Protein AF-A0A3N5P8F0-F1 (afdb_monomer)

Secondary structure (DSSP, 8-state):
-HHHHHHHHHHHHSEEEEEE--TT--TTPPEEEEE--TT--THHHH-TTSGGG--B-TT-PPPPEEEEEESS---TTSTT----EEE-PBPPP---STTS--TTSHHHHHHHTT--EEEEE--S---S-TTSHHHHHHHHHHHHHIIIIITSGGGTT--EEEEEETHHHHHHHHHHH-HHHHT--S--S--EEEEEEES--BTB-GGGGHHHHHHHHHHHHHHH-TTS-HHHHHHHHHHHHHHHHHHHTT-GGGGSTT-HHHHHHHHHPSPPTTPEEEEE-------B-EEEEEE-GGGGS-EE-TTSSEEEEEEEEEEE-BTTBSBTTTS-TTTTT---GGGSTTTTTS--

Structure (mmCIF, N/CA/C/O backbone):
data_AF-A0A3N5P8F0-F1
#
_entry.id   AF-A0A3N5P8F0-F1
#
loop_
_atom_site.group_PDB
_atom_site.id
_atom_site.type_symbol
_atom_site.label_atom_id
_atom_site.label_alt_id
_atom_site.label_comp_id
_atom_site.label_asym_id
_atom_site.label_entity_id
_atom_site.label_seq_id
_atom_site.pdbx_PDB_ins_code
_atom_site.Cartn_x
_atom_site.Cartn_y
_atom_site.Cartn_z
_atom_site.occupancy
_atom_site.B_iso_or_equiv
_atom_site.auth_seq_id
_atom_site.auth_comp_id
_atom_site.auth_asym_id
_atom_site.auth_atom_id
_atom_site.pdbx_PDB_model_num
ATOM 1 N N . MET A 1 1 ? -32.914 4.974 4.077 1.00 40.53 1 MET A N 1
ATOM 2 C CA . MET A 1 1 ? -32.701 6.420 4.322 1.00 40.53 1 MET A CA 1
ATOM 3 C C . MET A 1 1 ? -31.831 6.694 5.559 1.00 40.53 1 MET A C 1
ATOM 5 O O . MET A 1 1 ? -30.989 7.572 5.477 1.00 40.53 1 MET A O 1
ATOM 9 N N . VAL A 1 2 ? -31.939 5.914 6.651 1.00 43.91 2 VAL A N 1
ATOM 10 C CA . VAL A 1 2 ? -31.130 6.084 7.888 1.00 43.91 2 VAL A CA 1
ATOM 11 C C . VAL A 1 2 ? -29.623 5.819 7.691 1.00 43.91 2 VAL A C 1
ATOM 13 O O . VAL A 1 2 ? -28.811 6.628 8.125 1.00 43.91 2 VAL A O 1
ATOM 16 N N . MET A 1 3 ? -29.223 4.783 6.935 1.00 51.97 3 MET A N 1
ATOM 17 C CA . MET A 1 3 ? -27.791 4.523 6.667 1.00 51.97 3 MET A CA 1
ATOM 18 C C . MET A 1 3 ? -27.066 5.667 5.935 1.00 51.97 3 MET A C 1
ATOM 20 O O . MET A 1 3 ? -25.881 5.888 6.165 1.00 51.97 3 MET A O 1
ATOM 24 N N . ALA A 1 4 ? -27.763 6.416 5.073 1.00 54.66 4 ALA A N 1
ATOM 25 C CA . ALA A 1 4 ? -27.151 7.502 4.304 1.00 54.66 4 ALA A CA 1
ATOM 26 C C . ALA A 1 4 ? -26.790 8.711 5.186 1.00 54.66 4 ALA A C 1
ATOM 28 O O . ALA A 1 4 ? -25.749 9.330 4.981 1.00 54.66 4 ALA A O 1
ATOM 29 N N . ALA A 1 5 ? -27.609 9.017 6.199 1.00 56.75 5 ALA A N 1
ATOM 30 C CA . ALA A 1 5 ? -27.330 10.093 7.150 1.00 56.75 5 ALA A CA 1
ATOM 31 C C . ALA A 1 5 ? -26.165 9.740 8.094 1.00 56.75 5 ALA A C 1
ATOM 33 O O . ALA A 1 5 ? -25.328 10.592 8.388 1.00 56.75 5 ALA A O 1
ATOM 34 N N . ASN A 1 6 ? -26.067 8.472 8.502 1.00 72.25 6 ASN A N 1
ATOM 35 C CA . ASN A 1 6 ? -25.033 7.993 9.425 1.00 72.25 6 ASN A CA 1
ATOM 36 C C . ASN A 1 6 ? -23.637 7.948 8.783 1.00 72.25 6 ASN A C 1
ATOM 38 O O . ASN A 1 6 ? -22.632 8.215 9.437 1.00 72.25 6 ASN A O 1
ATOM 42 N N . LEU A 1 7 ? -23.560 7.683 7.478 1.00 83.62 7 LEU A N 1
ATOM 43 C CA . LEU A 1 7 ? -22.295 7.716 6.741 1.00 83.62 7 LEU A CA 1
ATOM 44 C C . LEU A 1 7 ? -21.785 9.139 6.487 1.00 83.62 7 LEU A C 1
ATOM 46 O O . LEU A 1 7 ? -20.583 9.325 6.315 1.00 83.62 7 LEU A O 1
ATOM 50 N N . ALA A 1 8 ? -22.657 10.151 6.512 1.00 86.94 8 ALA A N 1
ATOM 51 C CA . ALA A 1 8 ? -22.274 11.531 6.218 1.00 86.94 8 ALA A CA 1
ATOM 52 C C . ALA A 1 8 ? -21.286 12.110 7.245 1.00 86.94 8 ALA A C 1
ATOM 54 O O . ALA A 1 8 ? -20.419 12.905 6.883 1.00 86.94 8 ALA A O 1
ATOM 55 N N . ARG A 1 9 ? -21.386 11.721 8.525 1.00 89.06 9 ARG A N 1
ATOM 56 C CA . ARG A 1 9 ? -20.420 12.145 9.555 1.00 89.06 9 ARG A CA 1
ATOM 57 C C . ARG A 1 9 ? -19.051 11.513 9.318 1.00 89.06 9 ARG A C 1
ATOM 59 O O . ARG A 1 9 ? -18.057 12.234 9.302 1.00 89.06 9 ARG A O 1
ATOM 66 N N . LEU A 1 10 ? -19.016 10.210 9.032 1.00 89.81 10 LEU A N 1
ATOM 67 C CA . LEU A 1 10 ? -17.783 9.506 8.672 1.00 89.81 10 LEU A CA 1
ATOM 68 C C . LEU A 1 10 ? -17.140 10.112 7.418 1.00 89.81 10 LEU A C 1
ATOM 70 O O . LEU A 1 10 ? -15.945 10.383 7.415 1.00 89.81 10 LEU A O 1
ATOM 74 N N . GLN A 1 11 ? -17.932 10.404 6.384 1.00 91.50 11 GLN A N 1
ATOM 75 C CA . GLN A 1 11 ? -17.460 11.045 5.150 1.00 91.50 11 GLN A CA 1
ATOM 76 C C . GLN A 1 11 ? -16.869 12.440 5.377 1.00 91.50 11 GLN A C 1
ATOM 78 O O . GLN A 1 11 ? -15.990 12.853 4.631 1.00 91.50 11 GLN A O 1
ATOM 83 N N . LYS A 1 12 ? -17.338 13.176 6.391 1.00 92.12 12 LYS A N 1
ATOM 84 C CA . LYS A 1 12 ? -16.759 14.475 6.770 1.00 92.12 12 LYS A CA 1
ATOM 85 C C . LYS A 1 12 ? -15.461 14.332 7.563 1.00 92.12 12 LYS A C 1
ATOM 87 O O . LYS A 1 12 ? -14.645 15.247 7.536 1.00 92.12 12 LYS A O 1
ATOM 92 N N . LEU A 1 13 ? -15.289 13.225 8.287 1.00 91.12 13 LEU A N 1
ATOM 93 C CA . LEU A 1 13 ? -14.119 12.976 9.128 1.00 91.12 13 LEU A CA 1
ATOM 94 C C . LEU A 1 13 ? -12.903 12.512 8.319 1.00 91.12 13 LEU A C 1
ATOM 96 O O . LEU A 1 13 ? -11.771 12.893 8.622 1.00 91.12 13 LEU A O 1
ATOM 100 N N . VAL A 1 14 ? -13.122 11.658 7.319 1.00 93.50 14 VAL A N 1
ATOM 101 C CA . VAL A 1 14 ? -12.042 11.043 6.543 1.00 93.50 14 VAL A CA 1
ATOM 102 C C . VAL A 1 14 ? -12.164 11.357 5.061 1.00 93.50 14 VAL A C 1
ATOM 104 O O . VAL A 1 14 ? -13.257 11.425 4.502 1.00 93.50 14 VAL A O 1
ATOM 107 N N . ARG A 1 15 ? -11.013 11.515 4.407 1.00 94.25 15 ARG A N 1
ATOM 108 C CA . ARG A 1 15 ? -10.957 11.744 2.968 1.00 94.25 15 ARG A CA 1
ATOM 109 C C . ARG A 1 15 ? -11.295 10.450 2.237 1.00 94.25 15 ARG A C 1
ATOM 111 O O . ARG A 1 15 ? -10.846 9.372 2.624 1.00 94.25 15 ARG A O 1
ATOM 118 N N . ASP A 1 16 ? -12.060 10.574 1.158 1.00 92.88 16 ASP A N 1
ATOM 119 C CA . ASP A 1 16 ? -12.334 9.476 0.236 1.00 92.88 16 ASP A CA 1
ATOM 120 C C . ASP A 1 16 ? -12.963 8.241 0.911 1.00 92.88 16 ASP A C 1
ATOM 122 O O . ASP A 1 16 ? -12.652 7.113 0.540 1.00 92.88 16 ASP A O 1
ATOM 126 N N . LEU A 1 17 ? -13.864 8.395 1.887 1.00 94.56 17 LEU A N 1
ATOM 127 C CA . LEU A 1 17 ? -14.521 7.224 2.481 1.00 94.56 17 LEU A CA 1
ATOM 128 C C . LEU A 1 17 ? -15.168 6.346 1.399 1.00 94.56 17 LEU A C 1
ATOM 130 O O . LEU A 1 17 ? -15.940 6.832 0.568 1.00 94.56 17 LEU A O 1
ATOM 134 N N . HIS A 1 18 ? -14.890 5.047 1.446 1.00 93.50 18 HIS A N 1
ATOM 135 C CA . HIS A 1 18 ? -15.534 4.067 0.592 1.00 93.50 18 HIS A CA 1
ATOM 136 C C . HIS A 1 18 ? -16.052 2.894 1.424 1.00 93.50 18 HIS A C 1
ATOM 138 O O . HIS A 1 18 ? -15.331 2.322 2.243 1.00 93.50 18 HIS A O 1
ATOM 144 N N . VAL A 1 19 ? -17.328 2.557 1.229 1.00 91.56 19 VAL A N 1
ATOM 145 C CA . VAL A 1 19 ? -18.029 1.515 1.985 1.00 91.56 19 VAL A CA 1
ATOM 146 C C . VAL A 1 19 ? -18.581 0.490 1.013 1.00 91.56 19 VAL A C 1
ATOM 148 O O . VAL A 1 19 ? -19.416 0.787 0.164 1.00 91.56 19 VAL A O 1
ATOM 151 N N . GLY A 1 20 ? -18.102 -0.733 1.169 1.00 87.06 20 GLY A N 1
ATOM 152 C CA . GLY A 1 20 ? -18.451 -1.883 0.375 1.00 87.06 20 GLY A CA 1
ATOM 153 C C . GLY A 1 20 ? -19.493 -2.697 1.108 1.00 87.06 20 GLY A C 1
ATOM 154 O O . GLY A 1 20 ? -19.176 -3.479 2.004 1.00 87.06 20 GLY A O 1
ATOM 155 N N . SER A 1 21 ? -20.744 -2.536 0.697 1.00 73.75 21 SER A N 1
ATOM 156 C CA . SER A 1 21 ? -21.806 -3.483 1.014 1.00 73.75 21 SER A CA 1
ATOM 157 C C . SER A 1 21 ? -21.670 -4.656 0.047 1.00 73.75 21 SER A C 1
ATOM 159 O O . SER A 1 21 ? -21.890 -4.481 -1.150 1.00 73.75 21 SER A O 1
ATOM 161 N N . ALA A 1 22 ? -21.306 -5.846 0.530 1.00 59.41 22 ALA A N 1
ATOM 162 C CA . ALA A 1 22 ? -21.464 -7.037 -0.296 1.00 59.41 22 ALA A CA 1
ATOM 163 C C . ALA A 1 22 ? -22.960 -7.176 -0.617 1.00 59.41 22 ALA A C 1
ATOM 165 O O . ALA A 1 22 ? -23.788 -7.191 0.299 1.00 59.41 22 ALA A O 1
ATOM 166 N N . ALA A 1 23 ? -23.319 -7.253 -1.899 1.00 46.47 23 ALA A N 1
ATOM 167 C CA . ALA A 1 23 ? -24.644 -7.710 -2.289 1.00 46.47 23 ALA A CA 1
ATOM 168 C C . ALA A 1 23 ? -24.819 -9.121 -1.695 1.00 46.47 23 ALA A C 1
ATOM 170 O O . ALA A 1 23 ? -24.173 -10.066 -2.136 1.00 46.47 23 ALA A O 1
ATOM 171 N N . GLY A 1 24 ? -25.586 -9.237 -0.606 1.00 50.03 24 GLY A N 1
ATOM 172 C CA . GLY A 1 24 ? -25.676 -10.472 0.179 1.00 50.03 24 GLY A CA 1
ATOM 173 C C . GLY A 1 24 ? -24.613 -10.646 1.273 1.00 50.03 24 GLY A C 1
ATOM 174 O O . GLY A 1 24 ? -24.243 -11.783 1.558 1.00 50.03 24 GLY A O 1
ATOM 175 N N . ALA A 1 25 ? -24.121 -9.564 1.897 1.00 60.72 25 ALA A N 1
ATOM 176 C CA . ALA A 1 25 ? -23.257 -9.639 3.081 1.00 60.72 25 ALA A CA 1
ATOM 177 C C . ALA A 1 25 ? -23.821 -10.649 4.092 1.00 60.72 25 ALA A C 1
ATOM 179 O O . ALA A 1 25 ? -24.880 -10.431 4.686 1.00 60.72 25 ALA A O 1
ATOM 180 N N . ALA A 1 26 ? -23.126 -11.777 4.246 1.00 63.84 26 ALA A N 1
ATOM 181 C CA . ALA A 1 26 ? -23.647 -12.892 5.015 1.00 63.84 26 ALA A CA 1
ATOM 182 C C . ALA A 1 26 ? -23.832 -12.464 6.484 1.00 63.84 26 ALA A C 1
ATOM 184 O O . ALA A 1 26 ? -22.917 -11.859 7.063 1.00 63.84 26 ALA A O 1
ATOM 185 N N . PRO A 1 27 ? -24.984 -12.774 7.109 1.00 72.81 27 PRO A N 1
ATOM 186 C CA . PRO A 1 27 ? -25.189 -12.527 8.528 1.00 72.81 27 PRO A CA 1
ATOM 187 C C . PRO A 1 27 ? -24.023 -13.091 9.351 1.00 72.81 27 PRO A C 1
ATOM 189 O O . PRO A 1 27 ? -23.576 -14.213 9.131 1.00 72.81 27 PRO A O 1
ATOM 192 N N . GLY A 1 28 ? -23.502 -12.295 10.286 1.00 82.94 28 GLY A N 1
ATOM 193 C CA . GLY A 1 28 ? -22.444 -12.720 11.209 1.00 82.94 28 GLY A CA 1
ATOM 194 C C . GLY A 1 28 ? -20.996 -12.527 10.741 1.00 82.94 28 GLY A C 1
ATOM 195 O O . GLY A 1 28 ? -20.092 -12.712 11.556 1.00 82.94 28 GLY A O 1
ATOM 196 N N . LYS A 1 29 ? -20.729 -12.106 9.494 1.00 91.25 29 LYS A N 1
ATOM 197 C CA . LYS A 1 29 ? -19.351 -11.761 9.091 1.00 91.25 29 LYS A CA 1
ATOM 198 C C . LYS A 1 29 ? -18.876 -10.449 9.735 1.00 91.25 29 LYS A C 1
ATOM 200 O O . LYS A 1 29 ? -19.673 -9.511 9.853 1.00 91.25 29 LYS A O 1
ATOM 205 N N . PRO A 1 30 ? -17.597 -10.360 10.154 1.00 95.19 30 PRO A N 1
ATOM 206 C CA . PRO A 1 30 ? -17.043 -9.123 10.685 1.00 95.19 30 PRO A CA 1
ATOM 207 C C . PRO A 1 30 ? -16.945 -8.051 9.596 1.00 95.19 30 PRO A C 1
ATOM 209 O O . PRO A 1 30 ? -16.763 -8.365 8.421 1.00 95.19 30 PRO A O 1
ATOM 212 N N . LEU A 1 31 ? -17.030 -6.787 10.004 1.00 95.50 31 LEU A N 1
ATOM 213 C CA . LEU A 1 31 ? -16.671 -5.652 9.155 1.00 95.50 31 LEU A CA 1
ATOM 214 C C . LEU A 1 31 ? -15.150 -5.575 9.033 1.00 95.50 31 LEU A C 1
ATOM 216 O O . LEU A 1 31 ? -14.455 -5.603 10.047 1.00 95.50 31 LEU A O 1
ATOM 220 N N . VAL A 1 32 ? -14.641 -5.461 7.809 1.00 97.69 32 VAL A N 1
ATOM 221 C CA . VAL A 1 32 ? -13.205 -5.324 7.555 1.00 97.69 32 VAL A CA 1
ATOM 222 C C . VAL A 1 32 ? -12.860 -3.858 7.312 1.00 97.69 32 VAL A C 1
ATOM 224 O O . VAL A 1 32 ? -13.419 -3.233 6.414 1.00 97.69 32 VAL A O 1
ATOM 227 N N . VAL A 1 33 ? -11.940 -3.312 8.105 1.00 98.31 33 VAL A N 1
ATOM 228 C CA . VAL A 1 33 ? -11.398 -1.955 7.941 1.00 98.31 33 VAL A CA 1
ATOM 229 C C . VAL A 1 33 ? -10.028 -2.056 7.278 1.00 98.31 33 VAL A C 1
ATOM 231 O O . VAL A 1 33 ? -9.127 -2.679 7.839 1.00 98.31 33 VAL A O 1
ATOM 234 N N . LEU A 1 34 ? -9.873 -1.448 6.101 1.00 98.38 34 LEU A N 1
ATOM 235 C CA . LEU A 1 34 ? -8.628 -1.464 5.330 1.00 98.38 34 LEU A CA 1
ATOM 236 C C . LEU A 1 34 ? -7.828 -0.171 5.529 1.00 98.38 34 LEU A C 1
ATOM 238 O O . LEU A 1 34 ? -8.340 0.914 5.239 1.00 98.38 34 LEU A O 1
ATOM 242 N N . LEU A 1 35 ? -6.571 -0.293 5.969 1.00 97.50 35 LEU A N 1
ATOM 243 C CA . LEU A 1 35 ? -5.658 0.829 6.245 1.00 97.50 35 LEU A CA 1
ATOM 244 C C . LEU A 1 35 ? -4.424 0.762 5.336 1.00 97.50 35 LEU A C 1
ATOM 246 O O . LEU A 1 35 ? -3.687 -0.220 5.380 1.00 97.50 35 LEU A O 1
ATOM 250 N N . HIS A 1 36 ? -4.201 1.771 4.493 1.00 93.94 36 HIS A N 1
ATOM 251 C CA . HIS A 1 36 ? -3.148 1.741 3.472 1.00 93.94 36 HIS A CA 1
ATOM 252 C C . HIS A 1 36 ? -1.764 2.123 4.029 1.00 93.94 36 HIS A C 1
ATOM 254 O O . HIS A 1 36 ? -1.605 2.540 5.179 1.00 93.94 36 HIS A O 1
ATOM 260 N N . GLY A 1 37 ? -0.743 1.951 3.187 1.00 88.69 37 GLY A N 1
ATOM 261 C CA . GLY A 1 37 ? 0.650 2.254 3.507 1.00 88.69 37 GLY A CA 1
ATOM 262 C C . GLY A 1 37 ? 0.968 3.753 3.547 1.00 88.69 37 GLY A C 1
ATOM 263 O O . GLY A 1 37 ? 0.086 4.614 3.472 1.00 88.69 37 GLY A O 1
ATOM 264 N N . LEU A 1 38 ? 2.254 4.065 3.690 1.00 83.56 38 LEU A N 1
ATOM 265 C CA . LEU A 1 38 ? 2.782 5.422 3.514 1.00 83.56 38 LEU A CA 1
ATOM 266 C C . LEU A 1 38 ? 2.619 5.864 2.049 1.00 83.56 38 LEU A C 1
ATOM 268 O O . LEU A 1 38 ? 2.594 5.007 1.173 1.00 83.56 38 LEU A O 1
ATOM 272 N N . GLY A 1 39 ? 2.397 7.160 1.796 1.00 78.94 39 GLY A N 1
ATOM 273 C CA . GLY A 1 39 ? 2.177 7.709 0.439 1.00 78.94 39 GLY A CA 1
ATOM 274 C C . GLY A 1 39 ? 0.908 7.228 -0.288 1.00 78.94 39 GLY A C 1
ATOM 275 O O . GLY A 1 39 ? 0.568 7.725 -1.362 1.00 78.94 39 GLY A O 1
ATOM 276 N N . GLY A 1 40 ? 0.192 6.279 0.312 1.00 86.81 40 GLY A N 1
ATOM 277 C CA . GLY A 1 40 ? -0.974 5.633 -0.259 1.00 86.81 40 GLY A CA 1
ATOM 278 C C . GLY A 1 40 ? -2.276 6.419 -0.143 1.00 86.81 40 GLY A C 1
ATOM 279 O O . GLY A 1 40 ? -2.353 7.501 0.446 1.00 86.81 40 GLY A O 1
ATOM 280 N N . ASP A 1 41 ? -3.331 5.821 -0.680 1.00 91.19 41 ASP A N 1
ATOM 281 C CA . ASP A 1 41 ? -4.716 6.233 -0.481 1.00 91.19 41 ASP A CA 1
ATOM 282 C C . ASP A 1 41 ? -5.653 5.012 -0.533 1.00 91.19 41 ASP A C 1
ATOM 284 O O . ASP A 1 41 ? -5.213 3.865 -0.652 1.00 91.19 41 ASP A O 1
ATOM 288 N N . ARG A 1 42 ? -6.971 5.223 -0.441 1.00 93.50 42 ARG A N 1
ATOM 289 C CA . ARG A 1 42 ? -7.948 4.118 -0.499 1.00 93.50 42 ARG A CA 1
ATOM 290 C C . ARG A 1 42 ? -7.768 3.172 -1.692 1.00 93.50 42 ARG A C 1
ATOM 292 O O . ARG A 1 42 ? -8.129 1.999 -1.620 1.00 93.50 42 ARG A O 1
ATOM 299 N N . ASN A 1 43 ? -7.270 3.682 -2.814 1.00 92.12 43 ASN A N 1
ATOM 300 C CA . ASN A 1 43 ? -7.197 2.941 -4.054 1.00 92.12 43 ASN A CA 1
ATOM 301 C C . ASN A 1 43 ? -6.084 1.901 -4.035 1.00 92.12 43 ASN A C 1
ATOM 303 O O . ASN A 1 43 ? -6.129 0.998 -4.857 1.00 92.12 43 ASN A O 1
ATOM 3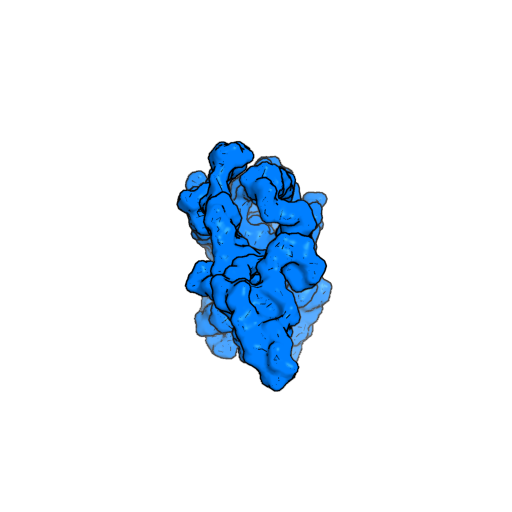07 N N . ASP A 1 44 ? -5.160 1.928 -3.077 1.00 91.12 44 ASP A N 1
ATOM 308 C CA . ASP A 1 44 ? -4.221 0.811 -2.908 1.00 91.12 44 ASP A CA 1
ATOM 309 C C . ASP A 1 44 ? -4.959 -0.494 -2.599 1.00 91.12 44 ASP A C 1
ATOM 311 O O . ASP A 1 44 ? -4.506 -1.582 -2.949 1.00 91.12 44 ASP A O 1
ATOM 315 N N . TRP A 1 45 ? -6.150 -0.380 -2.009 1.00 94.31 45 TRP A N 1
ATOM 316 C CA . TRP A 1 45 ? -7.022 -1.508 -1.732 1.00 94.31 45 TRP A CA 1
ATOM 317 C C . TRP A 1 45 ? -7.993 -1.841 -2.854 1.00 94.31 45 TRP A C 1
ATOM 319 O O . TRP A 1 45 ? -8.390 -2.999 -2.952 1.00 94.31 45 TRP A O 1
ATOM 329 N N . MET A 1 46 ? -8.398 -0.849 -3.653 1.00 92.50 46 MET A N 1
ATOM 330 C CA . MET A 1 46 ? -9.436 -0.994 -4.682 1.00 92.50 46 MET A CA 1
ATOM 331 C C . MET A 1 46 ? -8.864 -1.200 -6.083 1.00 92.50 46 MET A C 1
ATOM 333 O O . MET A 1 46 ? -9.408 -1.964 -6.867 1.00 92.50 46 MET A O 1
ATOM 337 N N . ASN A 1 47 ? -7.770 -0.526 -6.404 1.00 91.62 47 ASN A N 1
ATOM 338 C CA . ASN A 1 47 ? -7.086 -0.566 -7.685 1.00 91.62 47 ASN A CA 1
ATOM 339 C C . ASN A 1 47 ? -5.564 -0.571 -7.444 1.00 91.62 47 ASN A C 1
ATOM 341 O O . ASN A 1 47 ? -4.902 0.454 -7.619 1.00 91.62 47 ASN A O 1
ATOM 345 N N . PRO A 1 48 ? -4.983 -1.713 -7.038 1.00 87.94 48 PRO A N 1
ATOM 346 C CA . PRO A 1 48 ? -3.572 -1.777 -6.672 1.00 87.94 48 PRO A CA 1
ATOM 347 C C . PRO A 1 48 ? -2.627 -1.538 -7.861 1.00 87.94 48 PRO A C 1
ATOM 349 O O . PRO A 1 48 ? -1.466 -1.222 -7.641 1.00 87.94 48 PRO A O 1
ATOM 352 N N . PHE A 1 49 ? -3.099 -1.605 -9.112 1.00 88.12 49 PHE A N 1
ATOM 353 C CA . PHE A 1 49 ? -2.268 -1.463 -10.319 1.00 88.12 49 PHE A CA 1
ATOM 354 C C . PHE A 1 49 ? -2.115 -0.011 -10.813 1.00 88.12 49 PHE A C 1
ATOM 356 O O . PHE A 1 49 ? -1.914 0.258 -12.003 1.00 88.12 49 PHE A O 1
ATOM 363 N N . GLN A 1 50 ? -2.185 0.950 -9.895 1.00 82.69 50 GLN A N 1
ATOM 364 C CA . GLN A 1 50 ? -1.906 2.359 -10.168 1.00 82.69 50 GLN A CA 1
ATOM 365 C C . GLN A 1 50 ? -0.424 2.628 -10.434 1.00 82.69 50 GLN A C 1
ATOM 367 O O . GLN A 1 50 ? 0.450 1.850 -10.070 1.00 82.69 50 GLN A O 1
ATOM 372 N N . GLU A 1 51 ? -0.119 3.769 -11.059 1.00 77.31 51 GLU A N 1
ATOM 373 C CA . GLU A 1 51 ? 1.265 4.150 -11.376 1.00 77.31 51 GLU A CA 1
ATOM 374 C C . GLU A 1 51 ? 2.171 4.264 -10.163 1.00 77.31 51 GLU A C 1
ATOM 376 O O . GLU A 1 51 ? 3.297 3.763 -10.195 1.00 77.31 51 GLU A O 1
ATOM 381 N N . ARG A 1 52 ? 1.659 4.833 -9.077 1.00 76.75 52 ARG A N 1
ATOM 382 C CA . ARG A 1 52 ? 2.424 4.976 -7.843 1.00 76.75 52 ARG A CA 1
ATOM 383 C C . ARG A 1 52 ? 2.744 3.650 -7.142 1.00 76.75 52 ARG A C 1
ATOM 385 O O . ARG A 1 52 ? 3.692 3.620 -6.379 1.00 76.75 52 ARG A O 1
ATOM 392 N N . ASN A 1 53 ? 2.015 2.567 -7.433 1.00 76.19 53 ASN A N 1
ATOM 393 C CA . ASN A 1 53 ? 2.153 1.272 -6.746 1.00 76.19 53 ASN A CA 1
ATOM 394 C C . ASN A 1 53 ? 3.126 0.314 -7.431 1.00 76.19 53 ASN A C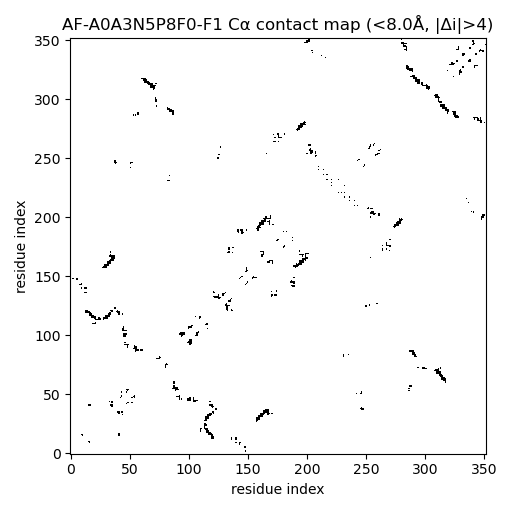 1
ATOM 396 O O . ASN A 1 53 ? 3.244 -0.839 -7.031 1.00 76.19 53 ASN A O 1
ATOM 400 N N . TRP A 1 54 ? 3.791 0.780 -8.490 1.00 76.31 54 TRP A N 1
ATOM 401 C CA . TRP A 1 54 ? 4.842 0.044 -9.192 1.00 76.31 54 TRP A CA 1
ATOM 402 C C . TRP A 1 54 ? 4.436 -1.392 -9.572 1.00 76.31 54 TRP A C 1
ATOM 404 O O . TRP A 1 54 ? 5.159 -2.343 -9.281 1.00 76.31 54 TRP A O 1
ATOM 414 N N . PRO A 1 55 ? 3.283 -1.575 -10.238 1.00 82.88 55 PRO A N 1
ATOM 415 C CA . PRO A 1 55 ? 2.743 -2.891 -10.542 1.00 82.88 55 PRO A CA 1
ATOM 416 C C . PRO A 1 55 ? 3.480 -3.515 -11.726 1.00 82.88 55 PRO A C 1
ATOM 418 O O . PRO A 1 55 ? 2.938 -3.611 -12.823 1.00 82.88 55 PRO A O 1
ATOM 421 N N . TYR A 1 56 ? 4.745 -3.856 -11.564 1.00 85.88 56 TYR A N 1
ATOM 422 C CA . TYR A 1 56 ? 5.547 -4.383 -12.654 1.00 85.88 56 TYR A CA 1
ATOM 423 C C . TYR A 1 56 ? 5.284 -5.876 -12.853 1.00 85.88 56 TYR A C 1
ATOM 425 O O . TYR A 1 56 ? 5.272 -6.657 -11.906 1.00 85.88 56 TYR A O 1
ATOM 433 N N . ASP A 1 57 ? 5.081 -6.275 -14.106 1.00 86.62 57 ASP A N 1
ATOM 434 C CA . ASP A 1 57 ? 5.087 -7.672 -14.507 1.00 86.62 57 ASP A CA 1
ATOM 435 C C . ASP A 1 57 ? 6.539 -8.112 -14.689 1.00 86.62 57 ASP A C 1
ATOM 437 O O . ASP A 1 57 ? 7.223 -7.734 -15.640 1.00 86.62 57 ASP A O 1
ATOM 441 N N . HIS A 1 58 ? 7.036 -8.896 -13.739 1.00 83.88 58 HIS A N 1
ATOM 442 C CA . HIS A 1 58 ? 8.396 -9.417 -13.808 1.00 83.88 58 HIS A CA 1
ATOM 443 C C . HIS A 1 58 ? 8.539 -10.616 -14.752 1.00 83.88 58 HIS A C 1
ATOM 445 O O . HIS A 1 58 ? 9.673 -10.990 -15.055 1.00 83.88 58 HIS A O 1
ATOM 451 N N . ASN A 1 59 ? 7.428 -11.204 -15.209 1.00 85.88 59 ASN A N 1
ATOM 452 C CA . ASN A 1 59 ? 7.417 -12.388 -16.069 1.00 85.88 59 ASN A CA 1
ATOM 453 C C . ASN A 1 59 ? 7.427 -12.041 -17.560 1.00 85.88 59 ASN A C 1
ATOM 455 O O . ASN A 1 59 ? 7.609 -12.933 -18.385 1.00 85.88 59 ASN A O 1
ATOM 459 N N . GLN A 1 60 ? 7.224 -10.771 -17.905 1.00 85.44 60 GLN A N 1
ATOM 460 C CA . GLN A 1 60 ? 7.220 -10.303 -19.283 1.00 85.44 60 GLN A CA 1
ATOM 461 C C . GLN A 1 60 ? 8.386 -9.352 -19.514 1.00 85.44 60 GLN A C 1
ATOM 463 O O . GLN A 1 60 ? 8.635 -8.438 -18.725 1.00 85.44 60 GLN A O 1
ATOM 468 N N . ASP A 1 61 ? 9.098 -9.578 -20.611 1.00 86.75 61 ASP A N 1
ATOM 469 C CA . ASP A 1 61 ? 10.005 -8.579 -21.148 1.00 86.75 61 ASP A CA 1
ATOM 470 C C . ASP A 1 61 ? 9.198 -7.575 -21.983 1.00 86.75 61 ASP A C 1
ATOM 472 O O . ASP A 1 61 ? 8.153 -7.931 -22.530 1.00 86.75 61 ASP A O 1
ATOM 476 N N . PRO A 1 62 ? 9.640 -6.314 -22.077 1.00 85.88 62 PRO A N 1
ATOM 477 C CA . PRO A 1 62 ? 9.033 -5.348 -22.983 1.00 85.88 62 PRO A CA 1
ATOM 478 C C . PRO A 1 62 ? 9.102 -5.820 -24.437 1.00 85.88 62 PRO A C 1
ATOM 480 O O . PRO A 1 62 ? 9.943 -6.644 -24.796 1.00 85.88 62 PRO A O 1
ATOM 483 N N . ASP A 1 63 ? 8.230 -5.276 -25.278 1.00 87.56 63 ASP A N 1
ATOM 484 C CA . ASP A 1 63 ? 8.236 -5.597 -26.701 1.00 87.56 63 ASP A CA 1
ATOM 485 C C . ASP A 1 63 ? 9.395 -4.909 -27.441 1.00 87.56 63 ASP A C 1
ATOM 487 O O . ASP A 1 63 ? 9.941 -3.881 -27.018 1.00 87.56 63 ASP A O 1
ATOM 491 N N . GLU A 1 64 ? 9.758 -5.482 -28.589 1.00 88.00 64 GLU A N 1
ATOM 492 C CA . GLU A 1 64 ? 10.582 -4.808 -29.590 1.00 88.00 64 GLU A CA 1
ATOM 493 C C . GLU A 1 64 ? 9.831 -3.596 -30.154 1.00 88.00 64 GLU A C 1
ATOM 495 O O . GLU A 1 64 ? 8.633 -3.672 -30.432 1.00 88.00 64 GLU A O 1
ATOM 500 N N . ILE A 1 65 ? 10.538 -2.481 -30.353 1.00 86.56 65 ILE A N 1
ATOM 501 C CA . ILE A 1 65 ? 9.948 -1.279 -30.946 1.00 86.56 65 ILE A CA 1
ATOM 502 C C . ILE A 1 65 ? 10.489 -1.055 -32.349 1.00 86.56 65 ILE A C 1
ATOM 504 O O . ILE A 1 65 ? 11.696 -0.922 -32.563 1.00 86.56 65 ILE A O 1
ATOM 508 N N . ASP A 1 66 ? 9.557 -0.955 -33.293 1.00 88.81 66 ASP A N 1
ATOM 509 C CA . ASP A 1 66 ? 9.804 -0.451 -34.635 1.00 88.81 66 ASP A CA 1
ATOM 510 C C . ASP A 1 66 ? 9.819 1.084 -34.601 1.00 88.81 66 ASP A C 1
ATOM 512 O O . ASP A 1 66 ? 8.829 1.730 -34.255 1.00 88.81 66 ASP A O 1
ATOM 516 N N . MET A 1 67 ? 10.970 1.669 -34.923 1.00 87.25 67 MET A N 1
ATOM 517 C CA . MET A 1 67 ? 11.168 3.117 -34.962 1.00 87.25 67 MET A CA 1
ATOM 518 C C . MET A 1 67 ? 11.065 3.676 -36.385 1.00 87.25 67 MET A C 1
ATOM 520 O O . MET A 1 67 ? 11.327 4.860 -36.596 1.00 87.25 67 MET A O 1
ATOM 524 N N . GLY A 1 68 ? 10.686 2.848 -37.357 1.00 90.75 68 GLY A N 1
ATOM 525 C CA . GLY A 1 68 ? 10.494 3.228 -38.746 1.00 90.75 68 GLY A CA 1
ATOM 526 C C . GLY A 1 68 ? 11.784 3.285 -39.560 1.00 90.75 68 GLY A C 1
ATOM 527 O O . GLY A 1 68 ? 12.831 2.744 -39.194 1.00 90.75 68 GLY A O 1
ATOM 528 N N . VAL A 1 69 ? 11.677 3.929 -40.719 1.00 91.19 69 VAL A N 1
ATOM 529 C CA . VAL A 1 69 ? 12.753 4.037 -41.706 1.00 91.19 69 VAL A CA 1
ATOM 530 C C . VAL A 1 69 ? 13.475 5.371 -41.555 1.00 91.19 69 VAL A C 1
ATOM 532 O O . VAL A 1 69 ? 12.841 6.419 -41.459 1.00 91.19 69 VAL A O 1
ATOM 535 N N . HIS A 1 70 ? 14.803 5.319 -41.571 1.00 89.75 70 HIS A N 1
ATOM 536 C CA . HIS A 1 70 ? 15.700 6.459 -41.392 1.00 89.75 70 HIS A CA 1
ATOM 537 C C . HIS A 1 70 ? 16.742 6.500 -42.506 1.00 89.75 70 HIS A C 1
ATOM 539 O O . HIS A 1 70 ? 17.058 5.487 -43.122 1.00 89.75 70 HIS A O 1
ATOM 545 N N . ASP A 1 71 ? 17.319 7.668 -42.758 1.00 89.25 71 ASP A N 1
ATOM 546 C CA . ASP A 1 71 ? 18.338 7.891 -43.794 1.00 89.25 71 ASP A CA 1
ATOM 547 C C . ASP A 1 71 ? 19.775 7.577 -43.334 1.00 89.25 71 ASP A C 1
ATOM 549 O O . ASP A 1 71 ? 20.726 7.668 -44.112 1.00 89.25 71 ASP A O 1
ATOM 553 N N . ARG A 1 72 ? 19.946 7.180 -42.070 1.00 86.31 72 ARG A N 1
ATOM 554 C CA . ARG A 1 72 ? 21.242 6.909 -41.434 1.00 86.31 72 ARG A CA 1
ATOM 555 C C . ARG A 1 72 ? 21.170 5.722 -40.470 1.00 86.31 72 ARG A C 1
ATOM 557 O O . ARG A 1 72 ? 20.096 5.455 -39.932 1.00 86.31 72 ARG A O 1
ATOM 564 N N . PRO A 1 73 ? 22.281 5.006 -40.223 1.00 84.62 73 PRO A N 1
ATOM 565 C CA . PRO A 1 73 ? 22.305 3.903 -39.266 1.00 84.62 73 PRO A CA 1
ATOM 566 C C . PRO A 1 73 ? 22.235 4.421 -37.821 1.00 84.62 73 PRO A C 1
ATOM 568 O O . PRO A 1 73 ? 22.702 5.533 -37.551 1.00 84.62 73 PRO A O 1
ATOM 571 N N . PRO A 1 74 ? 21.742 3.610 -36.870 1.00 75.75 74 PRO A N 1
ATOM 572 C CA . PRO A 1 74 ? 21.706 3.971 -35.463 1.00 75.75 74 PRO A CA 1
ATOM 573 C C . PRO A 1 74 ? 23.088 3.819 -34.804 1.00 75.75 74 PRO A C 1
ATOM 575 O O . PRO A 1 74 ? 23.361 2.858 -34.087 1.00 75.75 74 PRO A O 1
ATOM 578 N N . ILE A 1 75 ? 23.993 4.764 -35.064 1.00 72.56 75 ILE A N 1
ATOM 579 C CA . ILE A 1 75 ? 25.304 4.841 -34.405 1.00 72.56 75 ILE A CA 1
ATOM 580 C C . ILE A 1 75 ? 25.158 5.592 -33.066 1.00 72.56 75 ILE A C 1
ATOM 582 O O . ILE A 1 75 ? 24.756 6.760 -33.073 1.00 72.56 75 ILE A O 1
ATOM 586 N N . PRO A 1 76 ? 25.505 4.970 -31.921 1.00 59.41 76 PRO A N 1
ATOM 587 C CA . PRO A 1 76 ? 25.460 5.627 -30.615 1.00 59.41 76 PRO A CA 1
ATOM 588 C C . PRO A 1 76 ? 26.247 6.948 -30.611 1.00 59.41 76 PRO A C 1
ATOM 590 O O . PRO A 1 76 ? 27.401 6.978 -31.035 1.00 59.41 76 PRO A O 1
ATOM 593 N N . GLY A 1 77 ? 25.633 8.032 -30.127 1.00 54.03 77 GLY A N 1
ATOM 594 C CA . GLY A 1 77 ? 26.255 9.364 -30.049 1.00 54.03 77 GLY A CA 1
ATOM 595 C C . GLY A 1 77 ? 26.010 10.277 -31.257 1.00 54.03 77 GLY A C 1
ATOM 596 O O . GLY A 1 77 ? 26.396 11.444 -31.218 1.00 54.03 77 GLY A O 1
ATOM 597 N N . LEU A 1 78 ? 25.336 9.798 -32.309 1.00 50.75 78 LEU A N 1
ATOM 598 C CA . LEU A 1 78 ? 24.799 10.677 -33.348 1.00 50.75 78 LEU A CA 1
ATOM 599 C C . LEU A 1 78 ? 23.496 11.351 -32.866 1.00 50.75 78 LEU A C 1
ATOM 601 O O . LEU A 1 78 ? 22.665 10.686 -32.243 1.00 50.75 78 LEU A O 1
ATOM 605 N N . PRO A 1 79 ? 23.258 12.639 -33.190 1.00 40.97 79 PRO A N 1
ATOM 606 C CA . PRO A 1 79 ? 22.035 13.345 -32.799 1.00 40.97 79 PRO A CA 1
ATOM 607 C C . PRO A 1 79 ? 20.779 12.582 -33.240 1.00 40.97 79 PRO A C 1
ATOM 609 O O . PRO A 1 79 ? 20.639 12.328 -34.432 1.00 40.97 79 PRO A O 1
ATOM 612 N N . GLY A 1 80 ? 19.866 12.226 -32.332 1.00 45.75 80 GLY A N 1
ATOM 613 C CA . GLY A 1 80 ? 18.616 11.509 -32.645 1.00 45.75 80 GLY A CA 1
ATOM 614 C C . GLY A 1 80 ? 18.670 9.978 -32.539 1.00 45.75 80 GLY A C 1
ATOM 615 O O . GLY A 1 80 ? 17.678 9.324 -32.850 1.00 45.75 80 GLY A O 1
ATOM 616 N N . ILE A 1 81 ? 19.795 9.401 -32.101 1.00 53.69 81 ILE A N 1
ATOM 617 C CA . ILE A 1 81 ? 19.918 7.976 -31.755 1.00 53.69 81 ILE A CA 1
ATOM 618 C C . ILE A 1 81 ? 20.024 7.885 -30.234 1.00 53.69 81 ILE A C 1
ATOM 620 O O . ILE A 1 81 ? 21.110 7.824 -29.657 1.00 53.69 81 ILE A O 1
ATOM 624 N N . ASP A 1 82 ? 18.862 7.945 -29.587 1.00 57.75 82 ASP A N 1
ATOM 625 C CA . ASP A 1 82 ? 18.750 7.942 -28.132 1.00 57.75 82 ASP A CA 1
ATOM 626 C C . ASP A 1 82 ? 18.689 6.502 -27.616 1.00 57.75 82 ASP A C 1
ATOM 628 O O . ASP A 1 82 ? 17.741 5.763 -27.900 1.00 57.75 82 ASP A O 1
ATOM 632 N N . THR A 1 83 ? 19.673 6.098 -26.810 1.00 61.62 83 THR A N 1
ATOM 633 C CA . THR A 1 83 ? 19.527 4.899 -25.978 1.00 61.62 83 THR A CA 1
ATOM 634 C C . THR A 1 83 ? 18.424 5.179 -24.959 1.00 61.62 83 THR A C 1
ATOM 636 O O . THR A 1 83 ? 18.605 5.972 -24.035 1.00 61.62 83 THR A O 1
ATOM 639 N N . LYS A 1 84 ? 17.263 4.542 -25.126 1.00 68.38 84 LYS A N 1
ATOM 640 C CA . LYS A 1 84 ? 16.150 4.665 -24.180 1.00 68.38 84 LYS A CA 1
ATOM 641 C C . LYS A 1 84 ? 16.259 3.601 -23.095 1.00 68.38 84 LYS A C 1
ATOM 643 O O . LYS A 1 84 ? 16.565 2.441 -23.380 1.00 68.38 84 LYS A O 1
ATOM 648 N N . TYR A 1 85 ? 15.985 4.004 -21.860 1.00 72.19 85 TYR A N 1
ATOM 649 C CA . TYR A 1 85 ? 15.763 3.088 -20.748 1.00 72.19 85 TYR A CA 1
ATOM 650 C C . TYR A 1 85 ? 14.267 2.973 -20.476 1.00 72.19 85 TYR A C 1
ATOM 652 O O . TYR A 1 85 ? 13.495 3.902 -20.719 1.00 72.19 85 TYR A O 1
ATOM 660 N N . PHE A 1 86 ? 13.860 1.829 -19.954 1.00 74.69 86 PHE A N 1
ATOM 661 C CA . PHE A 1 86 ? 12.496 1.597 -19.503 1.00 74.69 86 PHE A CA 1
ATOM 662 C C . PHE A 1 86 ? 12.514 0.526 -18.423 1.00 74.69 86 PHE A C 1
ATOM 664 O O . PHE A 1 86 ? 13.479 -0.221 -18.238 1.00 74.69 86 PHE A O 1
ATOM 671 N N . LEU A 1 87 ? 11.435 0.520 -17.659 1.00 79.56 87 LEU A N 1
ATOM 672 C CA . LEU A 1 87 ? 11.208 -0.441 -16.596 1.00 79.56 87 LEU A CA 1
ATOM 673 C C . LEU A 1 87 ? 10.411 -1.619 -17.163 1.00 79.56 87 LEU A C 1
ATOM 675 O O . LEU A 1 87 ? 9.905 -1.537 -18.285 1.00 79.56 87 LEU A O 1
ATOM 679 N N . SER A 1 88 ? 10.304 -2.702 -16.394 1.00 82.31 88 SER A N 1
ATOM 680 C CA . SER A 1 88 ? 9.401 -3.823 -16.688 1.00 82.31 88 SER A CA 1
ATOM 681 C C . SER A 1 88 ? 8.039 -3.360 -17.223 1.00 82.31 88 SER A C 1
ATOM 683 O O . SER A 1 88 ? 7.551 -2.294 -16.818 1.00 82.31 88 SER A O 1
ATOM 685 N N . PRO A 1 89 ? 7.376 -4.166 -18.074 1.00 85.25 89 PRO A N 1
ATOM 686 C CA . PRO A 1 89 ? 5.983 -3.935 -18.415 1.00 85.25 89 PRO A CA 1
ATOM 687 C C . PRO A 1 89 ? 5.166 -3.810 -17.137 1.00 85.25 89 PRO A C 1
ATOM 689 O O . PRO A 1 89 ? 5.468 -4.432 -16.119 1.00 85.25 89 PRO A O 1
ATOM 692 N N . ARG A 1 90 ? 4.139 -2.971 -17.165 1.00 84.62 90 ARG A N 1
ATOM 693 C CA . ARG A 1 90 ? 3.251 -2.810 -16.019 1.00 84.62 90 ARG A CA 1
ATOM 694 C C . ARG A 1 90 ? 2.052 -3.721 -16.190 1.00 84.62 90 ARG A C 1
ATOM 696 O O . ARG A 1 90 ? 1.455 -3.767 -17.262 1.00 84.62 90 ARG A O 1
ATOM 703 N N . LEU A 1 91 ? 1.658 -4.379 -15.111 1.00 86.25 91 LEU A N 1
ATOM 704 C CA . LEU A 1 91 ? 0.352 -4.996 -15.000 1.00 86.25 91 LEU A CA 1
ATOM 705 C C . LEU A 1 91 ? -0.696 -3.898 -15.182 1.00 86.25 91 LEU A C 1
ATOM 707 O O . LEU A 1 91 ? -0.737 -2.913 -14.440 1.00 86.25 91 LEU A O 1
ATOM 711 N N . ALA A 1 92 ? -1.526 -4.060 -16.206 1.00 83.94 92 ALA A N 1
ATOM 712 C CA . ALA A 1 92 ? -2.635 -3.160 -16.449 1.00 83.94 92 ALA A CA 1
ATOM 713 C C . ALA A 1 92 ? -3.718 -3.388 -15.391 1.00 83.94 92 ALA A C 1
ATOM 715 O O . ALA A 1 92 ? -4.057 -4.531 -15.065 1.00 83.94 92 ALA A O 1
ATOM 716 N N . SER A 1 93 ? -4.276 -2.292 -14.879 1.00 83.31 93 SER A N 1
ATOM 717 C CA . SER A 1 93 ? -5.507 -2.344 -14.099 1.00 83.31 93 SER A CA 1
ATOM 718 C C . SER A 1 93 ? -6.639 -2.868 -14.977 1.00 83.31 93 SER A C 1
ATOM 720 O O . SER A 1 93 ? -6.789 -2.457 -16.129 1.00 83.31 93 SER A O 1
ATOM 722 N N . ASN A 1 94 ? -7.450 -3.759 -14.425 1.00 83.25 94 ASN A N 1
ATOM 723 C CA . ASN A 1 94 ? -8.702 -4.181 -15.022 1.00 83.25 94 ASN A CA 1
ATOM 724 C C . ASN A 1 94 ? -9.895 -3.621 -14.247 1.00 83.25 94 ASN A C 1
ATOM 726 O O . ASN A 1 94 ? -10.931 -4.276 -14.251 1.00 83.25 94 ASN A O 1
ATOM 730 N N . ALA A 1 95 ? -9.744 -2.446 -13.614 1.00 76.38 95 ALA A N 1
ATOM 731 C CA . ALA A 1 95 ? -10.767 -1.733 -12.847 1.00 76.38 95 ALA A CA 1
ATOM 732 C C . ALA A 1 95 ? -12.092 -1.588 -13.620 1.00 76.38 95 ALA A C 1
ATOM 734 O O . ALA A 1 95 ? -12.378 -0.574 -14.254 1.00 76.38 95 ALA A O 1
ATOM 735 N N . ARG A 1 96 ? -12.876 -2.662 -13.594 1.00 68.62 96 ARG A N 1
ATOM 736 C CA . ARG A 1 96 ? -14.132 -2.885 -14.314 1.00 68.62 96 ARG A CA 1
ATOM 737 C C . ARG A 1 96 ? -15.276 -3.123 -13.331 1.00 68.62 96 ARG A C 1
ATOM 739 O O . ARG A 1 96 ? -16.415 -3.250 -13.772 1.00 68.62 96 ARG A O 1
ATOM 746 N N . GLY A 1 97 ? -14.992 -3.203 -12.025 1.00 62.41 97 GLY A N 1
ATOM 747 C CA . GLY A 1 97 ? -16.023 -3.215 -10.991 1.00 62.41 97 GLY A CA 1
ATOM 748 C C . GLY A 1 97 ? -16.903 -1.969 -11.096 1.00 62.41 97 GLY A C 1
ATOM 749 O O . GLY A 1 97 ? -16.431 -0.907 -11.506 1.00 62.41 97 GLY A O 1
ATOM 750 N N . ALA A 1 98 ? -18.180 -2.083 -10.724 1.00 62.72 98 ALA A N 1
ATOM 751 C CA . ALA A 1 98 ? -19.136 -0.970 -10.793 1.00 62.72 98 ALA A CA 1
ATOM 752 C C . ALA A 1 98 ? -18.680 0.246 -9.959 1.00 62.72 98 ALA A C 1
ATOM 754 O O . ALA A 1 98 ? -18.994 1.391 -10.269 1.00 62.72 98 ALA A O 1
ATOM 755 N N . GLU A 1 99 ? -17.896 -0.019 -8.920 1.00 72.50 99 GLU A N 1
ATOM 756 C CA . GLU A 1 99 ? -17.258 0.926 -8.010 1.00 72.50 99 GLU A CA 1
ATOM 757 C C . GLU A 1 99 ? -15.808 1.289 -8.391 1.00 72.50 99 GLU A C 1
ATOM 759 O O . GLU A 1 99 ? -15.108 1.936 -7.614 1.00 72.50 99 GLU A O 1
ATOM 764 N N . GLY A 1 100 ? -15.340 0.877 -9.575 1.00 76.44 100 GLY A N 1
ATOM 765 C CA . GLY A 1 100 ? -13.982 1.138 -10.063 1.00 76.44 100 GLY A CA 1
ATOM 766 C C . GLY A 1 100 ? -12.902 0.252 -9.436 1.00 76.44 100 GLY A C 1
ATOM 767 O O . GLY A 1 100 ? -11.721 0.596 -9.504 1.00 76.44 100 GLY A O 1
ATOM 768 N N . SER A 1 101 ? -13.288 -0.871 -8.816 1.00 82.94 101 SER A N 1
ATOM 769 C CA . SER A 1 101 ? -12.341 -1.837 -8.255 1.00 82.94 101 SER A CA 1
ATOM 770 C C . SER A 1 101 ? -11.775 -2.784 -9.323 1.00 82.94 101 SER A C 1
ATOM 772 O O . SER A 1 101 ? -12.450 -3.142 -10.293 1.00 82.94 101 SER A O 1
ATOM 774 N N . ASP A 1 102 ? -10.513 -3.166 -9.141 1.00 89.69 102 ASP A N 1
ATOM 775 C CA . ASP A 1 102 ? -9.828 -4.231 -9.877 1.00 89.69 102 ASP A CA 1
ATOM 776 C C . ASP A 1 102 ? -10.189 -5.591 -9.263 1.00 89.69 102 ASP A C 1
ATOM 778 O O . ASP A 1 102 ? -10.264 -5.723 -8.036 1.00 89.69 102 ASP A O 1
ATOM 782 N N . ASP A 1 103 ? -10.400 -6.615 -10.088 1.00 87.25 103 ASP A N 1
ATOM 783 C CA . ASP A 1 103 ? -10.875 -7.923 -9.615 1.00 87.25 103 ASP A CA 1
ATOM 784 C C . ASP A 1 103 ? -9.819 -8.731 -8.835 1.00 87.25 103 ASP A C 1
ATOM 786 O O . ASP A 1 103 ? -10.165 -9.676 -8.117 1.00 87.25 103 ASP A O 1
ATOM 790 N N . ARG A 1 104 ? -8.547 -8.319 -8.912 1.00 89.12 104 ARG A N 1
ATOM 791 C CA . ARG A 1 104 ? -7.419 -8.859 -8.132 1.00 89.12 104 ARG A CA 1
ATOM 792 C C . ARG A 1 104 ? -7.154 -8.057 -6.858 1.00 89.12 104 ARG A C 1
ATOM 794 O O . ARG A 1 104 ? -6.211 -8.355 -6.128 1.00 89.12 104 ARG A O 1
ATOM 801 N N . SER A 1 105 ? -7.942 -7.019 -6.589 1.00 92.19 105 SER A N 1
ATOM 802 C CA . SER A 1 105 ? -7.784 -6.189 -5.398 1.00 92.19 105 SER A CA 1
ATOM 803 C C . SER A 1 105 ? -8.291 -6.893 -4.133 1.00 92.19 105 SER A C 1
ATOM 805 O O . SER A 1 105 ? -9.238 -7.684 -4.170 1.00 92.19 105 SER A O 1
ATOM 807 N N . TRP A 1 106 ? -7.698 -6.577 -2.978 1.00 93.75 106 TRP A N 1
ATOM 808 C CA . TRP A 1 106 ? -8.186 -7.071 -1.682 1.00 93.75 106 TRP A CA 1
ATOM 809 C C . TRP A 1 106 ? -9.614 -6.613 -1.394 1.00 93.75 106 TRP A C 1
ATOM 811 O O . TRP A 1 106 ? -10.394 -7.379 -0.829 1.00 93.75 106 TRP A O 1
ATOM 821 N N . TRP A 1 107 ? -9.970 -5.393 -1.810 1.00 93.81 107 TRP A N 1
ATOM 822 C CA . TRP A 1 107 ? -11.338 -4.888 -1.739 1.00 93.81 107 TRP A CA 1
ATOM 823 C C . TRP A 1 107 ? -12.316 -5.846 -2.422 1.00 93.81 107 TRP A C 1
ATOM 825 O O . TRP A 1 107 ? -13.244 -6.354 -1.787 1.00 93.81 107 TRP A O 1
ATOM 835 N N . HIS A 1 108 ? -12.058 -6.152 -3.695 1.00 91.25 108 HIS A N 1
ATOM 836 C CA . HIS A 1 108 ? -12.918 -7.013 -4.492 1.00 91.25 108 HIS A CA 1
ATOM 837 C C . HIS A 1 108 ? -12.941 -8.452 -3.958 1.00 91.25 108 HIS A C 1
ATOM 839 O O . HIS A 1 108 ? -14.008 -9.056 -3.840 1.00 91.25 108 HIS A O 1
ATOM 845 N N . ALA A 1 109 ? -11.784 -8.994 -3.564 1.00 92.56 109 ALA A N 1
ATOM 846 C CA . ALA A 1 109 ? -11.680 -10.333 -2.988 1.00 92.56 109 ALA A CA 1
ATOM 847 C C . ALA A 1 109 ? -12.515 -10.484 -1.702 1.00 92.56 109 ALA A C 1
ATOM 849 O O . ALA A 1 109 ? -13.260 -11.457 -1.553 1.00 92.56 109 ALA A O 1
ATOM 850 N N . LEU A 1 110 ? -12.448 -9.508 -0.790 1.00 93.81 110 LEU A N 1
ATOM 851 C CA . LEU A 1 110 ? -13.214 -9.513 0.459 1.00 93.81 110 LEU A CA 1
ATOM 852 C C . LEU A 1 110 ? -14.718 -9.350 0.214 1.00 93.81 110 LEU A C 1
ATOM 854 O O . LEU A 1 110 ? -15.519 -10.069 0.820 1.00 93.81 110 LEU A O 1
ATOM 858 N N . GLN A 1 111 ? -15.108 -8.460 -0.701 1.00 91.06 111 GLN A N 1
ATOM 859 C CA . GLN A 1 111 ? -16.511 -8.287 -1.078 1.00 91.06 111 GLN A CA 1
ATOM 860 C C . GLN A 1 111 ? -17.092 -9.543 -1.732 1.00 91.06 111 GLN A C 1
ATOM 862 O O . GLN A 1 111 ? -18.182 -9.971 -1.354 1.00 91.06 111 GLN A O 1
ATOM 867 N N . ARG A 1 112 ? -16.359 -10.182 -2.654 1.00 89.50 112 ARG A N 1
ATOM 868 C CA . ARG A 1 112 ? -16.750 -11.470 -3.256 1.00 89.50 112 ARG A CA 1
ATOM 869 C C . ARG A 1 112 ? -16.870 -12.576 -2.221 1.00 89.50 112 ARG A C 1
ATOM 871 O O . ARG A 1 112 ? -17.755 -13.419 -2.318 1.00 89.50 112 ARG A O 1
ATOM 878 N N . ALA A 1 113 ? -16.012 -12.554 -1.206 1.00 91.44 113 ALA A N 1
ATOM 879 C CA . ALA A 1 113 ? -16.123 -13.442 -0.063 1.00 91.44 113 ALA A CA 1
ATOM 880 C C . ALA A 1 113 ? -17.271 -13.050 0.889 1.00 91.44 113 ALA A C 1
ATOM 882 O O . ALA A 1 113 ? -17.469 -13.721 1.897 1.00 91.44 113 ALA A O 1
ATOM 883 N N . GLY A 1 114 ? -18.056 -12.008 0.606 1.00 91.75 114 GLY A N 1
ATOM 884 C CA . GLY A 1 114 ? -19.244 -11.615 1.366 1.00 91.75 114 GLY A CA 1
ATOM 885 C C . GLY A 1 114 ? -18.957 -10.818 2.638 1.00 91.75 114 GLY A C 1
ATOM 886 O O . GLY A 1 114 ? -19.849 -10.694 3.481 1.00 91.75 114 GLY A O 1
ATOM 887 N N . PHE A 1 115 ? -17.734 -10.313 2.821 1.00 93.38 115 PHE A N 1
ATOM 888 C CA . PHE A 1 115 ? -17.421 -9.424 3.937 1.00 93.38 115 PHE A CA 1
ATOM 889 C C . PHE A 1 115 ? -17.917 -8.004 3.636 1.00 93.38 115 PHE A C 1
ATOM 891 O O . PHE A 1 115 ? -17.726 -7.515 2.521 1.00 93.38 115 PHE A O 1
ATOM 898 N N . PRO A 1 116 ? -18.526 -7.309 4.610 1.00 92.94 116 PRO A N 1
ATOM 899 C CA . PRO A 1 116 ? -18.634 -5.863 4.545 1.00 92.94 116 PRO A CA 1
ATOM 900 C C . PRO A 1 116 ? -17.239 -5.257 4.721 1.00 92.94 116 PRO A C 1
ATOM 902 O O . PRO A 1 116 ? -16.479 -5.682 5.595 1.00 92.94 116 PRO A O 1
ATOM 905 N N . VAL A 1 117 ? -16.906 -4.268 3.896 1.00 94.31 117 VAL A N 1
ATOM 906 C CA . VAL A 1 117 ? -15.565 -3.669 3.850 1.00 94.31 117 VAL A CA 1
ATOM 907 C C . VAL A 1 117 ? -15.679 -2.153 3.910 1.00 94.31 117 VAL A C 1
ATOM 909 O O . VAL A 1 117 ? -16.593 -1.567 3.334 1.00 94.31 117 VAL A O 1
ATOM 912 N N . VAL A 1 118 ? -14.752 -1.502 4.600 1.00 95.75 118 VAL A N 1
ATOM 913 C CA . VAL A 1 118 ? -14.611 -0.048 4.594 1.00 95.75 118 VAL A CA 1
ATOM 914 C C . VAL A 1 118 ? -13.147 0.332 4.454 1.00 95.75 118 VAL A C 1
ATOM 916 O O . VAL A 1 118 ? -12.264 -0.294 5.038 1.00 95.75 118 VAL A O 1
ATOM 919 N N . THR A 1 119 ? -12.886 1.370 3.673 1.00 96.69 119 THR A N 1
ATOM 920 C CA . THR A 1 119 ? -11.565 1.979 3.554 1.00 96.69 119 THR A CA 1
ATOM 921 C C . THR A 1 119 ? -11.703 3.487 3.386 1.00 96.69 119 THR A C 1
ATOM 923 O O . THR A 1 119 ? -12.777 3.996 3.062 1.00 96.69 119 THR A O 1
ATOM 926 N N . TYR A 1 120 ? -10.622 4.209 3.628 1.00 96.44 120 TYR A N 1
ATOM 927 C CA . TYR A 1 120 ? -10.528 5.649 3.444 1.00 96.44 120 TYR A CA 1
ATOM 928 C C . TYR A 1 120 ? -9.065 6.027 3.232 1.00 96.44 120 TYR A C 1
ATOM 930 O O . TYR A 1 120 ? -8.163 5.230 3.507 1.00 96.44 120 TYR A O 1
ATOM 938 N N . SER A 1 121 ? -8.834 7.248 2.768 1.00 94.50 121 SER A N 1
ATOM 939 C CA . SER A 1 121 ? -7.490 7.787 2.615 1.00 94.50 121 SER A CA 1
ATOM 940 C C . SER A 1 121 ? -7.046 8.441 3.927 1.00 94.50 121 SER A C 1
ATOM 942 O O . SER A 1 121 ? -7.609 9.462 4.335 1.00 94.50 121 SER A O 1
ATOM 944 N N . GLN A 1 122 ? -6.063 7.844 4.606 1.00 91.44 122 GLN A N 1
ATOM 945 C CA . GLN A 1 122 ? -5.495 8.385 5.839 1.00 91.44 122 GLN A CA 1
ATOM 946 C C . GLN A 1 122 ? -4.783 9.721 5.583 1.00 91.44 122 GLN A C 1
ATOM 948 O O . GLN A 1 122 ? -4.271 9.977 4.488 1.00 91.44 122 GLN A O 1
ATOM 953 N N . VAL A 1 123 ? -4.705 10.568 6.612 1.00 87.44 123 VAL A N 1
ATOM 954 C CA . VAL A 1 123 ? -3.813 11.737 6.582 1.00 87.44 123 VAL A CA 1
ATOM 955 C C . VAL A 1 123 ? -2.349 11.298 6.386 1.00 87.44 123 VAL A C 1
ATOM 957 O O . VAL A 1 123 ? -1.951 10.240 6.889 1.00 87.44 123 VAL A O 1
ATOM 960 N N . PRO A 1 124 ? -1.552 12.064 5.620 1.00 70.69 124 PRO A N 1
ATOM 961 C CA . PRO A 1 124 ? -0.194 11.666 5.257 1.00 70.69 124 PRO A CA 1
ATOM 962 C C . PRO A 1 124 ? 0.782 11.677 6.443 1.00 70.69 124 PRO A C 1
ATOM 964 O O . PRO A 1 124 ? 1.607 10.770 6.513 1.00 70.69 124 PRO A O 1
ATOM 967 N N . ASP A 1 125 ? 0.648 12.612 7.386 1.00 65.00 125 ASP A N 1
ATOM 968 C CA . ASP A 1 125 ? 1.678 12.896 8.401 1.00 65.00 125 ASP A CA 1
ATOM 969 C C . ASP A 1 125 ? 1.545 11.984 9.627 1.00 65.00 125 ASP A C 1
ATOM 971 O O . ASP A 1 125 ? 0.567 12.104 10.371 1.00 65.00 125 ASP A O 1
ATOM 975 N N . LEU A 1 126 ? 2.514 11.091 9.882 1.00 59.47 126 LEU A N 1
ATOM 976 C CA . LEU A 1 126 ? 2.502 10.258 11.092 1.00 59.47 126 LEU A CA 1
ATOM 977 C C . LEU A 1 126 ? 3.047 10.980 12.329 1.00 59.47 126 LEU A C 1
ATOM 979 O O . LEU A 1 126 ? 2.883 10.460 13.436 1.00 59.47 126 LEU A O 1
ATOM 983 N N . MET A 1 127 ? 3.654 12.160 12.155 1.00 52.03 127 MET A N 1
ATOM 984 C CA . MET A 1 127 ? 4.311 12.895 13.226 1.00 52.03 127 MET A CA 1
ATOM 985 C C . MET A 1 127 ? 3.481 12.961 14.511 1.00 52.03 127 MET A C 1
ATOM 987 O O . MET A 1 127 ? 2.330 13.403 14.565 1.00 52.03 127 MET A O 1
ATOM 991 N N . VAL A 1 128 ? 4.174 12.524 15.562 1.00 47.59 128 VAL A N 1
ATOM 992 C CA . VAL A 1 128 ? 3.832 12.589 16.979 1.00 47.59 128 VAL A CA 1
ATOM 993 C C . VAL A 1 128 ? 3.320 13.991 17.341 1.00 47.59 128 VAL A C 1
ATOM 995 O O . VAL A 1 128 ? 3.859 14.996 16.873 1.00 47.59 128 VAL A O 1
ATOM 998 N N . PRO A 1 129 ? 2.328 14.084 18.242 1.00 52.69 129 PRO A N 1
ATOM 999 C CA . PRO A 1 129 ? 1.844 13.002 19.104 1.00 52.69 129 PRO A CA 1
ATOM 1000 C C . PRO A 1 129 ? 0.833 12.068 18.444 1.00 52.69 129 PRO A C 1
ATOM 1002 O O . PRO A 1 129 ? 0.094 12.489 17.573 1.00 52.69 129 PRO A O 1
ATOM 1005 N N . PHE A 1 130 ? 0.727 10.830 18.950 1.00 59.78 130 PHE A N 1
ATOM 1006 C CA . PHE A 1 130 ? -0.361 9.866 18.666 1.00 59.78 130 PHE A CA 1
ATOM 1007 C C . PHE A 1 130 ? -1.772 10.469 18.841 1.00 59.78 130 PHE A C 1
ATOM 1009 O O . PHE A 1 130 ? -2.759 9.910 18.374 1.00 59.78 130 PHE A O 1
ATOM 1016 N N . ALA A 1 131 ? -1.865 11.620 19.516 1.00 59.03 131 ALA A N 1
ATOM 1017 C CA . ALA A 1 131 ? -3.049 12.470 19.599 1.00 59.03 131 ALA A CA 1
ATOM 1018 C C . ALA A 1 131 ? -3.354 13.258 18.302 1.00 59.03 131 ALA A C 1
ATOM 1020 O O . ALA A 1 131 ? -4.356 13.967 18.238 1.00 59.03 131 ALA A O 1
ATOM 1021 N N . LYS A 1 132 ? -2.500 13.156 17.280 1.00 71.06 132 LYS A N 1
ATOM 1022 C CA . LYS A 1 132 ? -2.602 13.757 15.947 1.00 71.06 132 LYS A CA 1
ATOM 1023 C C . LYS A 1 132 ? -2.224 12.714 14.879 1.00 71.06 132 LYS A C 1
ATOM 1025 O O . LYS A 1 132 ? -1.862 11.580 15.196 1.00 71.06 132 LYS A O 1
ATOM 1030 N N . GLY A 1 133 ? -2.379 13.079 13.609 1.00 84.19 133 GLY A N 1
ATOM 1031 C CA . GLY A 1 133 ? -2.006 12.218 12.486 1.00 84.19 133 GLY A CA 1
ATOM 1032 C C . GLY A 1 133 ? -2.941 11.011 12.273 1.00 84.19 133 GLY A C 1
ATOM 1033 O O . GLY A 1 133 ? -4.094 11.017 12.722 1.00 84.19 133 GLY A O 1
ATOM 1034 N N . PRO A 1 134 ? -2.480 9.961 11.569 1.00 87.62 134 PRO A N 1
ATOM 1035 C CA . PRO A 1 134 ? -3.304 8.852 11.104 1.00 87.62 134 PRO A CA 1
ATOM 1036 C C . PRO A 1 134 ? -3.758 7.927 12.233 1.00 87.62 134 PRO A C 1
ATOM 1038 O O . PRO A 1 134 ? -4.813 7.311 12.114 1.00 87.62 134 PRO A O 1
ATOM 1041 N N . ILE A 1 135 ? -3.020 7.844 13.345 1.00 89.56 135 ILE A N 1
ATOM 1042 C CA . ILE A 1 135 ? -3.431 7.052 14.515 1.00 89.56 135 ILE A CA 1
ATOM 1043 C C . ILE A 1 135 ? -4.626 7.721 15.201 1.00 89.56 135 ILE A C 1
ATOM 1045 O O . ILE A 1 135 ? -5.642 7.067 15.438 1.00 89.56 135 ILE A O 1
ATOM 1049 N N . ALA A 1 136 ? -4.554 9.035 15.441 1.00 90.38 136 ALA A N 1
ATOM 1050 C CA . ALA A 1 136 ? -5.672 9.798 15.990 1.00 90.38 136 ALA A CA 1
ATOM 1051 C C . ALA A 1 136 ? -6.889 9.780 15.059 1.00 90.38 136 ALA A C 1
ATOM 1053 O O . ALA A 1 136 ? -8.009 9.561 15.521 1.00 90.38 136 ALA A O 1
ATOM 1054 N N . GLN A 1 137 ? -6.668 9.946 13.749 1.00 93.25 137 GLN A N 1
ATOM 1055 C CA . GLN A 1 137 ? -7.733 9.836 12.754 1.00 93.25 137 GLN A CA 1
ATOM 1056 C C . GLN A 1 137 ? -8.371 8.442 12.779 1.00 93.25 137 GLN A C 1
ATOM 1058 O O . GLN A 1 137 ? -9.594 8.341 12.778 1.00 93.25 137 GLN A O 1
ATOM 1063 N N . CYS A 1 138 ? -7.571 7.374 12.862 1.00 95.19 138 CYS A N 1
ATOM 1064 C CA . CYS A 1 138 ? -8.074 6.009 12.987 1.00 95.19 138 CYS A CA 1
ATOM 1065 C C . CYS A 1 138 ? -8.906 5.837 14.263 1.00 95.19 138 CYS A C 1
ATOM 1067 O O . CYS A 1 138 ? -10.011 5.304 14.194 1.00 95.19 138 CYS A O 1
ATOM 1069 N N . LYS A 1 139 ? -8.445 6.357 15.409 1.00 95.25 139 LYS A N 1
ATOM 1070 C CA . LYS A 1 139 ? -9.199 6.307 16.671 1.00 95.25 139 LYS A CA 1
ATOM 1071 C C . LYS A 1 139 ? -10.558 7.006 16.552 1.00 95.25 139 LYS A C 1
ATOM 1073 O O . LYS A 1 139 ? -11.577 6.404 16.881 1.00 95.25 139 LYS A O 1
ATOM 1078 N N . GLN A 1 140 ? -10.581 8.232 16.026 1.00 95.31 140 GLN A N 1
ATOM 1079 C CA . GLN A 1 140 ? -11.815 8.998 15.799 1.00 95.31 140 GLN A CA 1
ATOM 1080 C C . GLN A 1 140 ? -12.747 8.298 14.805 1.00 95.31 140 GLN A C 1
ATOM 1082 O O . GLN A 1 140 ? -13.957 8.236 15.018 1.00 95.31 140 GLN A O 1
ATOM 1087 N N . PHE A 1 141 ? -12.184 7.743 13.730 1.00 96.69 141 PHE A N 1
ATOM 1088 C CA . PHE A 1 141 ? -12.935 6.988 12.736 1.00 96.69 141 PHE A CA 1
ATOM 1089 C C . PHE A 1 141 ? -13.578 5.749 13.357 1.00 96.69 141 PHE A C 1
ATOM 1091 O O . PHE A 1 141 ? -14.760 5.513 13.144 1.00 96.69 141 PHE A O 1
ATOM 1098 N N . MET A 1 142 ? -12.832 4.986 14.156 1.00 97.69 142 MET A N 1
ATOM 1099 C CA . MET A 1 142 ? -13.328 3.780 14.819 1.00 97.69 142 MET A CA 1
ATOM 1100 C C . MET A 1 142 ? -14.418 4.098 15.846 1.00 97.69 142 MET A C 1
ATOM 1102 O O . MET A 1 142 ? -15.426 3.397 15.891 1.00 97.69 142 MET A O 1
ATOM 1106 N N . GLU A 1 143 ? -14.264 5.167 16.630 1.00 96.94 143 GLU A N 1
ATOM 1107 C CA . GLU A 1 143 ? -15.305 5.642 17.551 1.00 96.94 143 GLU A CA 1
ATOM 1108 C C . GLU A 1 143 ? -16.585 6.033 16.800 1.00 96.94 143 GLU A C 1
ATOM 1110 O O . GLU A 1 143 ? -17.679 5.576 17.131 1.00 96.94 143 GLU A O 1
ATOM 1115 N N . MET A 1 144 ? -16.461 6.819 15.730 1.00 95.31 144 MET A N 1
ATOM 1116 C CA . MET A 1 144 ? -17.609 7.233 14.923 1.00 95.31 144 MET A CA 1
ATOM 1117 C C . MET A 1 144 ? -18.243 6.053 14.177 1.00 95.31 144 MET A C 1
ATOM 1119 O O . MET A 1 144 ? -19.463 5.973 14.069 1.00 95.31 144 MET A O 1
ATOM 1123 N N . LEU A 1 145 ? -17.442 5.088 13.724 1.00 95.44 145 LEU A N 1
ATOM 1124 C CA . LEU A 1 145 ? -17.917 3.846 13.120 1.00 95.44 145 LEU A CA 1
ATOM 1125 C C . LEU A 1 145 ? -18.733 3.026 14.125 1.00 95.44 145 LEU A C 1
ATOM 1127 O O . LEU A 1 145 ? -19.782 2.487 13.769 1.00 95.44 145 LEU A O 1
ATOM 1131 N N . GLN A 1 146 ? -18.287 2.956 15.382 1.00 95.56 146 GLN A N 1
ATOM 1132 C CA . GLN A 1 146 ? -19.047 2.311 16.447 1.00 95.56 146 GLN A CA 1
ATOM 1133 C C . GLN A 1 146 ? -20.383 3.019 16.686 1.00 95.56 146 GLN A C 1
ATOM 1135 O O . GLN A 1 146 ? -21.424 2.366 16.734 1.00 95.56 146 GLN A O 1
ATOM 1140 N N . GLN A 1 147 ? -20.359 4.345 16.814 1.00 93.31 147 GLN A N 1
ATOM 1141 C CA . GLN A 1 147 ? -21.531 5.148 17.164 1.00 93.31 147 GLN A CA 1
ATOM 1142 C C . GLN A 1 147 ? -22.569 5.222 16.043 1.00 93.31 147 GLN A C 1
ATOM 1144 O O . GLN A 1 147 ? -23.754 5.041 16.310 1.00 93.31 147 GLN A O 1
ATOM 1149 N N . ASP A 1 148 ? -22.143 5.460 14.805 1.00 90.88 148 ASP A N 1
ATOM 1150 C CA . ASP A 1 148 ? -23.054 5.785 13.705 1.00 90.88 148 ASP A CA 1
ATOM 1151 C C . ASP A 1 148 ? -23.458 4.543 12.897 1.00 90.88 148 ASP A C 1
ATOM 1153 O O . ASP A 1 148 ? -24.547 4.505 12.317 1.00 90.88 148 ASP A O 1
ATOM 1157 N N . VAL A 1 149 ? -22.614 3.504 12.879 1.00 90.44 149 VAL A N 1
ATOM 1158 C CA . VAL A 1 149 ? -22.832 2.298 12.065 1.00 90.44 149 VAL A CA 1
ATOM 1159 C C . VAL A 1 149 ? -23.047 1.066 12.940 1.00 90.44 149 VAL A C 1
ATOM 1161 O O . VAL A 1 149 ? -24.116 0.468 12.895 1.00 90.44 149 VAL A O 1
ATOM 1164 N N . LEU A 1 150 ? -22.070 0.661 13.751 1.00 91.69 150 LEU A N 1
ATOM 1165 C CA . LEU A 1 150 ? -22.124 -0.643 14.435 1.00 91.69 150 LEU A CA 1
ATOM 1166 C C . LEU A 1 150 ? -23.102 -0.696 15.620 1.00 91.69 150 LEU A C 1
ATOM 1168 O O . LEU A 1 150 ? -23.461 -1.787 16.063 1.00 91.69 150 LEU A O 1
ATOM 1172 N N . SER A 1 151 ? -23.552 0.455 16.122 1.00 90.50 151 SER A N 1
ATOM 1173 C CA . SER A 1 151 ? -24.609 0.558 17.136 1.00 90.50 151 SER A CA 1
ATOM 1174 C C . SER A 1 151 ? -26.005 0.240 16.586 1.00 90.50 151 SER A C 1
ATOM 1176 O O . SER A 1 151 ? -26.915 -0.052 17.366 1.00 90.50 151 SER A O 1
ATOM 1178 N N . GLN A 1 152 ? -26.184 0.291 15.261 1.00 87.25 152 GLN A N 1
ATOM 1179 C CA . GLN A 1 152 ? -27.483 0.086 14.633 1.00 87.25 152 GLN A CA 1
ATOM 1180 C C . GLN A 1 152 ? -27.948 -1.374 14.798 1.00 87.25 152 GLN A C 1
ATOM 1182 O O . GLN A 1 152 ? -27.114 -2.290 14.783 1.00 87.25 152 GLN A O 1
ATOM 1187 N N . PRO A 1 153 ? -29.263 -1.635 14.949 1.00 87.19 153 PRO A N 1
ATOM 1188 C CA . PRO A 1 153 ? -29.788 -2.981 15.189 1.00 87.19 153 PRO A CA 1
ATOM 1189 C C . PRO A 1 153 ? -29.317 -4.036 14.176 1.00 87.19 153 PRO A C 1
ATOM 1191 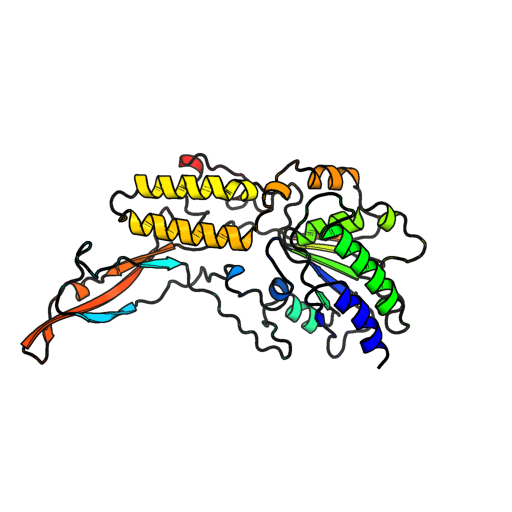O O . PRO A 1 153 ? -29.004 -5.161 14.564 1.00 87.19 153 PRO A O 1
ATOM 1194 N N . GLU A 1 154 ? -29.189 -3.669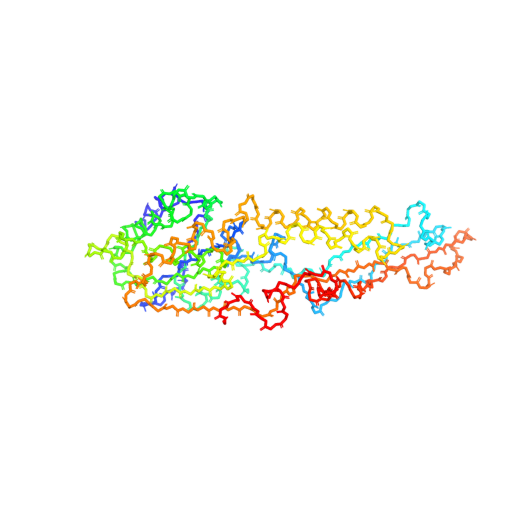 12.900 1.00 84.94 154 GLU A N 1
ATOM 1195 C CA . GLU A 1 154 ? -28.707 -4.523 11.805 1.00 84.94 154 GLU A CA 1
ATOM 1196 C C . GLU A 1 154 ? -27.233 -4.948 11.932 1.00 84.94 154 GLU A C 1
ATOM 1198 O O . GLU A 1 154 ? -26.764 -5.855 11.233 1.00 84.94 154 GLU A O 1
ATOM 1203 N N . HIS A 1 155 ? -26.471 -4.285 12.799 1.00 87.38 155 HIS A N 1
ATOM 1204 C CA . HIS A 1 155 ? -25.051 -4.534 13.033 1.00 87.38 155 HIS A CA 1
ATOM 1205 C C . HIS A 1 155 ? -24.760 -4.960 14.472 1.00 87.38 155 HIS A C 1
ATOM 1207 O O . HIS A 1 155 ? -23.597 -5.146 14.834 1.00 87.38 155 HIS A O 1
ATOM 1213 N N . LYS A 1 156 ? -25.803 -5.197 15.277 1.00 87.19 156 LYS A N 1
ATOM 1214 C CA . LYS A 1 156 ? -25.673 -5.598 16.676 1.00 87.19 156 LYS A CA 1
ATOM 1215 C C . LYS A 1 156 ? -24.746 -6.807 16.827 1.00 87.19 156 LYS A C 1
ATOM 1217 O O . LYS A 1 156 ? -24.966 -7.866 16.244 1.00 87.19 156 LYS A O 1
ATOM 1222 N N . GLY A 1 157 ? -23.705 -6.641 17.641 1.00 88.88 157 GLY A N 1
ATOM 1223 C CA . GLY A 1 157 ? -22.721 -7.687 17.933 1.00 88.88 157 GLY A CA 1
ATOM 1224 C C . GLY A 1 157 ? -21.729 -7.979 16.801 1.00 88.88 157 GLY A C 1
ATOM 1225 O O . GLY A 1 157 ? -20.883 -8.862 16.957 1.00 88.88 157 GLY A O 1
ATOM 1226 N N . ARG A 1 158 ? -21.790 -7.253 15.676 1.00 92.50 158 ARG A N 1
ATOM 1227 C CA . ARG A 1 158 ? -20.814 -7.390 14.593 1.00 92.50 158 ARG A CA 1
ATOM 1228 C C . ARG A 1 158 ? -19.443 -6.933 15.080 1.00 92.50 158 ARG A C 1
ATOM 1230 O O . ARG A 1 158 ? -19.276 -5.816 15.558 1.00 92.50 158 ARG A O 1
ATOM 1237 N N . LYS A 1 159 ? -18.455 -7.812 14.928 1.00 95.69 159 LYS A N 1
ATOM 1238 C CA . LYS A 1 159 ? -17.056 -7.514 15.247 1.00 95.69 159 LYS A CA 1
ATOM 1239 C C . LYS A 1 159 ? -16.355 -6.838 14.071 1.00 95.69 159 LYS A C 1
ATOM 1241 O O . LYS A 1 159 ? -16.817 -6.926 12.932 1.00 95.69 159 LYS A O 1
ATOM 1246 N N . VAL A 1 160 ? -15.213 -6.219 14.348 1.00 97.44 160 VAL A N 1
ATOM 1247 C CA . VAL A 1 160 ? -14.330 -5.627 13.336 1.00 97.44 160 VAL A CA 1
ATOM 1248 C C . VAL A 1 160 ? -13.059 -6.455 13.174 1.00 97.44 160 VAL A C 1
ATOM 1250 O O . VAL A 1 160 ? -12.523 -6.981 14.147 1.00 97.44 160 VAL A O 1
ATOM 1253 N N . VAL A 1 161 ? -12.560 -6.562 11.946 1.00 98.38 161 VAL A N 1
ATOM 1254 C CA . VAL A 1 161 ? -11.193 -6.996 11.642 1.00 98.38 161 VAL A CA 1
ATOM 1255 C C . VAL A 1 161 ? -10.470 -5.837 10.970 1.00 98.38 161 VAL A C 1
ATOM 1257 O O . VAL A 1 161 ? -11.002 -5.231 10.043 1.00 98.38 161 VAL A O 1
ATOM 1260 N N . ILE A 1 162 ? -9.265 -5.526 11.434 1.00 98.62 162 ILE A N 1
ATOM 1261 C CA . ILE A 1 162 ? -8.403 -4.523 10.805 1.00 98.62 162 ILE A CA 1
ATOM 1262 C C . ILE A 1 162 ? -7.446 -5.260 9.870 1.00 98.62 162 ILE A C 1
ATOM 1264 O O . ILE A 1 162 ? -6.766 -6.185 10.307 1.00 98.62 162 ILE A O 1
ATOM 1268 N N . LEU A 1 163 ? -7.392 -4.854 8.604 1.00 98.56 163 LEU A N 1
ATOM 1269 C CA . LEU A 1 163 ? -6.402 -5.312 7.632 1.00 98.56 163 LEU A CA 1
ATOM 1270 C C . LEU A 1 163 ? -5.549 -4.111 7.216 1.00 98.56 163 LEU A C 1
ATOM 1272 O O . LEU A 1 163 ? -6.033 -3.181 6.574 1.00 98.56 163 LEU A O 1
ATOM 1276 N N . GLY A 1 164 ? -4.286 -4.110 7.625 1.00 97.62 164 GLY A N 1
ATOM 1277 C CA . GLY A 1 164 ? -3.355 -3.020 7.354 1.00 97.62 164 GLY A CA 1
ATOM 1278 C C . GLY A 1 164 ? -2.215 -3.466 6.450 1.00 97.62 164 GLY A C 1
ATOM 1279 O O . GLY A 1 164 ? -1.635 -4.520 6.682 1.00 97.62 164 GLY A O 1
ATOM 1280 N N . HIS A 1 165 ? -1.871 -2.664 5.446 1.00 93.75 165 HIS A N 1
ATOM 1281 C CA . HIS A 1 165 ? -0.695 -2.885 4.600 1.00 93.75 165 HIS A CA 1
ATOM 1282 C C . HIS A 1 165 ? 0.415 -1.907 4.979 1.00 93.75 165 HIS A C 1
ATOM 1284 O O . HIS A 1 165 ? 0.139 -0.719 5.162 1.00 93.75 165 HIS A O 1
ATOM 1290 N N . SER A 1 166 ? 1.662 -2.378 5.069 1.00 89.88 166 SER A N 1
ATOM 1291 C CA . SER A 1 166 ? 2.821 -1.543 5.394 1.00 89.88 166 SER A CA 1
ATOM 1292 C C . SER A 1 166 ? 2.543 -0.725 6.670 1.00 89.88 166 SER A C 1
ATOM 1294 O O . SER A 1 166 ? 2.133 -1.286 7.692 1.00 89.88 166 SER A O 1
ATOM 1296 N N . ARG A 1 167 ? 2.671 0.602 6.615 1.00 89.38 167 ARG A N 1
ATOM 1297 C CA . ARG A 1 167 ? 2.304 1.556 7.675 1.00 89.38 167 ARG A CA 1
ATOM 1298 C C . ARG A 1 167 ? 0.891 1.363 8.240 1.00 89.38 167 ARG A C 1
ATOM 1300 O O . ARG A 1 167 ? 0.684 1.540 9.438 1.00 89.38 167 ARG A O 1
ATOM 1307 N N . GLY A 1 168 ? -0.077 0.967 7.418 1.00 93.12 168 GLY A N 1
ATOM 1308 C CA . GLY A 1 168 ? -1.457 0.726 7.839 1.00 93.12 168 GLY A CA 1
ATOM 1309 C C . GLY A 1 168 ? -1.583 -0.333 8.933 1.00 93.12 168 GLY A C 1
ATOM 1310 O O . GLY A 1 168 ? -2.419 -0.205 9.829 1.00 93.12 168 GLY A O 1
ATOM 1311 N N . GLY A 1 169 ? -0.715 -1.350 8.921 1.00 94.25 169 GLY A N 1
ATOM 1312 C CA . GLY A 1 169 ? -0.668 -2.349 9.990 1.00 94.25 169 GLY A CA 1
ATOM 1313 C C . GLY A 1 169 ? -0.131 -1.785 11.306 1.00 94.25 169 GLY A C 1
ATOM 1314 O O . GLY A 1 169 ? -0.655 -2.122 12.367 1.00 94.25 169 GLY A O 1
ATOM 1315 N N . LEU A 1 170 ? 0.835 -0.860 11.246 1.00 91.81 170 LEU A N 1
ATOM 1316 C CA . LEU A 1 170 ? 1.338 -0.143 12.423 1.00 91.81 170 LEU A CA 1
ATOM 1317 C C . LEU A 1 170 ? 0.270 0.779 13.020 1.00 91.81 170 LEU A C 1
ATOM 1319 O O . LEU A 1 170 ? 0.131 0.831 14.238 1.00 91.81 170 LEU A O 1
ATOM 1323 N N . ILE A 1 171 ? -0.533 1.445 12.181 1.00 93.50 171 ILE A N 1
ATOM 1324 C CA . ILE A 1 171 ? -1.683 2.248 12.630 1.00 93.50 171 ILE A CA 1
ATOM 1325 C C . ILE A 1 171 ? -2.697 1.362 13.368 1.00 93.50 171 ILE A C 1
ATOM 1327 O O . ILE A 1 171 ? -3.168 1.725 14.445 1.00 93.50 171 ILE A O 1
ATOM 1331 N N . GLY A 1 172 ? -3.008 0.180 12.822 1.00 95.38 172 GLY A N 1
ATOM 1332 C CA . GLY A 1 172 ? -3.885 -0.794 13.478 1.00 95.38 172 GLY A CA 1
ATOM 1333 C C . GLY A 1 172 ? -3.332 -1.291 14.818 1.00 95.38 172 GLY A C 1
ATOM 1334 O O . GLY A 1 172 ? -4.064 -1.348 15.806 1.00 95.38 172 GLY A O 1
ATOM 1335 N N . ARG A 1 173 ? -2.030 -1.599 14.874 1.00 93.75 173 ARG A N 1
ATOM 1336 C CA . ARG A 1 173 ? -1.324 -2.008 16.102 1.00 93.75 173 ARG A CA 1
ATOM 1337 C C . ARG A 1 173 ? -1.339 -0.898 17.157 1.00 93.75 173 ARG A C 1
ATOM 1339 O O . ARG A 1 173 ? -1.708 -1.170 18.295 1.00 93.75 173 ARG A O 1
ATOM 1346 N N . ALA A 1 174 ? -1.031 0.340 16.769 1.00 92.00 174 ALA A N 1
ATOM 1347 C CA . ALA A 1 174 ? -1.093 1.519 17.634 1.00 92.00 174 ALA A CA 1
ATOM 1348 C C . ALA A 1 174 ? -2.495 1.739 18.212 1.00 92.00 174 ALA A C 1
ATOM 1350 O O . ALA A 1 174 ? -2.648 1.915 19.416 1.00 92.00 174 ALA A O 1
ATOM 1351 N N . PHE A 1 175 ? -3.532 1.677 17.370 1.00 94.31 175 PHE A N 1
ATOM 1352 C CA . PHE A 1 175 ? -4.920 1.819 17.812 1.00 94.31 175 PHE A CA 1
ATOM 1353 C C . PHE A 1 175 ? -5.289 0.783 18.885 1.00 94.31 175 PHE A C 1
ATOM 1355 O O . PHE A 1 175 ? -5.897 1.126 19.892 1.00 94.31 175 PHE A O 1
ATOM 1362 N N . LEU A 1 176 ? -4.894 -0.480 18.703 1.00 95.44 176 LEU A N 1
ATOM 1363 C CA . LEU A 1 176 ? -5.182 -1.551 19.665 1.00 95.44 176 LEU A CA 1
ATOM 1364 C C . LEU A 1 176 ? -4.324 -1.492 20.939 1.00 95.44 176 LEU A C 1
ATOM 1366 O O . LEU A 1 176 ? -4.715 -2.057 21.964 1.00 95.44 176 LEU A O 1
ATOM 1370 N N . GLY A 1 177 ? -3.156 -0.853 20.863 1.00 92.62 177 GLY A N 1
ATOM 1371 C CA . GLY A 1 177 ? -2.267 -0.585 21.991 1.00 92.62 177 GLY A CA 1
ATOM 1372 C C . GLY A 1 177 ? -2.664 0.647 22.813 1.00 92.62 177 GLY A C 1
ATOM 1373 O O . GLY A 1 177 ? -2.260 0.761 23.971 1.00 92.62 177 GLY A O 1
ATOM 1374 N N . ASP A 1 178 ? -3.476 1.545 22.251 1.00 91.88 178 ASP A N 1
ATOM 1375 C CA . ASP A 1 178 ? -3.858 2.801 22.895 1.00 91.88 178 ASP A CA 1
ATOM 1376 C C . ASP A 1 178 ? -4.558 2.559 24.254 1.00 91.88 178 ASP A C 1
ATOM 1378 O O . ASP A 1 178 ? -5.494 1.749 24.340 1.00 91.88 178 ASP A O 1
ATOM 1382 N N . PRO A 1 179 ? -4.143 3.252 25.337 1.00 91.88 179 PRO A N 1
ATOM 1383 C CA . PRO A 1 179 ? -4.710 3.053 26.669 1.00 91.88 179 PRO A CA 1
ATOM 1384 C C . PRO A 1 179 ? -6.228 3.247 26.747 1.00 91.88 179 PRO A C 1
ATOM 1386 O O . PRO A 1 179 ? -6.897 2.505 27.468 1.00 91.88 179 PRO A O 1
ATOM 1389 N N . GLU A 1 180 ? -6.795 4.202 26.003 1.00 92.94 180 GLU A N 1
ATOM 1390 C CA . GLU A 1 180 ? -8.239 4.455 26.017 1.00 92.94 180 GLU A CA 1
ATOM 1391 C C . GLU A 1 180 ? -9.022 3.343 25.324 1.00 92.94 180 GLU A C 1
ATOM 1393 O O . GLU A 1 180 ? -10.138 3.032 25.746 1.00 92.94 180 GLU A O 1
ATOM 1398 N N . VAL A 1 181 ? -8.446 2.753 24.275 1.00 93.69 181 VAL A N 1
ATOM 1399 C CA . VAL A 1 181 ? -9.037 1.627 23.543 1.00 93.69 181 VAL A CA 1
ATOM 1400 C C . VAL A 1 181 ? -8.953 0.353 24.386 1.00 93.69 181 VAL A C 1
ATOM 1402 O O . VAL A 1 181 ? -9.932 -0.388 24.502 1.00 93.69 181 VAL A O 1
ATOM 1405 N N . LYS A 1 182 ? -7.818 0.115 25.057 1.00 93.00 182 LYS A N 1
ATOM 1406 C CA . LYS A 1 182 ? -7.635 -1.032 25.966 1.00 93.00 182 LYS A CA 1
ATOM 1407 C C . LYS A 1 182 ? -8.578 -0.973 27.166 1.00 93.00 182 LYS A C 1
ATOM 1409 O O . LYS A 1 182 ? -9.149 -1.999 27.535 1.00 93.00 182 LYS A O 1
ATOM 1414 N N . ALA A 1 183 ? -8.749 0.211 27.753 1.00 93.12 183 ALA A N 1
ATOM 1415 C CA . ALA A 1 183 ? -9.599 0.431 28.921 1.00 93.12 183 ALA A CA 1
ATOM 1416 C C . ALA A 1 183 ? -11.095 0.579 28.584 1.00 93.12 183 ALA A C 1
ATOM 1418 O O . ALA A 1 183 ? -11.907 0.765 29.494 1.00 93.12 183 ALA A O 1
ATOM 1419 N N . ASP A 1 184 ? -11.489 0.509 27.307 1.00 94.31 184 ASP A N 1
ATOM 1420 C CA . ASP A 1 184 ? -12.881 0.712 26.922 1.00 94.31 184 ASP A CA 1
ATOM 1421 C C . ASP A 1 184 ? -13.783 -0.450 27.367 1.00 94.31 184 ASP A C 1
ATOM 1423 O O . ASP A 1 184 ? -13.789 -1.554 26.805 1.00 94.31 184 ASP A O 1
ATOM 1427 N N . THR A 1 185 ? -14.572 -0.163 28.401 1.00 90.06 185 THR A N 1
ATOM 1428 C CA . THR A 1 185 ? -15.638 -1.015 28.946 1.00 90.06 185 THR A CA 1
ATOM 1429 C C . THR A 1 185 ? -17.030 -0.519 28.566 1.00 90.06 185 THR A C 1
ATOM 1431 O O . THR A 1 185 ? -18.010 -1.228 28.782 1.00 90.06 185 THR A O 1
ATOM 1434 N N . ARG A 1 186 ? -17.130 0.688 27.995 1.00 91.06 186 ARG A N 1
ATOM 1435 C CA . ARG A 1 186 ? -18.404 1.343 27.665 1.00 91.06 186 ARG A CA 1
ATOM 1436 C C . ARG A 1 186 ? -18.830 1.117 26.215 1.00 91.06 186 ARG A C 1
ATOM 1438 O O . ARG A 1 186 ? -19.898 1.582 25.833 1.00 91.06 186 ARG A O 1
ATOM 1445 N N . GLY A 1 187 ? -18.017 0.418 25.422 1.00 93.19 187 GLY A N 1
ATOM 1446 C CA . GLY A 1 187 ? -18.298 0.162 24.011 1.00 93.19 187 GLY A CA 1
ATOM 1447 C C . GLY A 1 187 ? -18.247 1.433 23.165 1.00 93.19 187 GLY A C 1
ATOM 1448 O O . GLY A 1 187 ? -19.050 1.586 22.247 1.00 93.19 187 GLY A O 1
ATOM 1449 N N . ARG A 1 188 ? -17.334 2.357 23.497 1.00 96.00 188 ARG A N 1
ATOM 1450 C CA . ARG A 1 188 ? -17.045 3.541 22.673 1.00 96.00 188 ARG A CA 1
ATOM 1451 C C . ARG A 1 188 ? -16.384 3.152 21.357 1.00 96.00 188 ARG A C 1
ATOM 1453 O O . ARG A 1 188 ? -16.635 3.792 20.342 1.00 96.00 188 ARG A O 1
ATOM 1460 N N . PHE A 1 189 ? -15.563 2.106 21.375 1.00 97.00 189 PHE A N 1
ATOM 1461 C CA . PHE A 1 189 ? -14.885 1.575 20.200 1.00 97.00 189 PHE A CA 1
ATOM 1462 C C . PHE A 1 189 ? -15.476 0.225 19.768 1.00 97.00 189 PHE A C 1
ATOM 1464 O O . PHE A 1 189 ? -16.062 -0.492 20.586 1.00 97.00 189 PHE A O 1
ATOM 1471 N N . PRO A 1 190 ? -15.301 -0.167 18.492 1.00 96.06 190 PRO A N 1
ATOM 1472 C CA . PRO A 1 190 ? -15.745 -1.462 18.007 1.00 96.06 190 PRO A CA 1
ATOM 1473 C C . PRO A 1 190 ? -15.057 -2.625 18.709 1.00 96.06 190 PRO A C 1
ATOM 1475 O O . PRO A 1 190 ? -13.859 -2.585 18.991 1.00 96.06 190 PRO A O 1
ATOM 1478 N N . ALA A 1 191 ? -15.790 -3.723 18.891 1.00 96.06 191 ALA A N 1
ATOM 1479 C CA . ALA A 1 191 ? -15.196 -4.987 19.304 1.00 96.06 191 ALA A CA 1
ATOM 1480 C C . ALA A 1 191 ? -14.321 -5.546 18.168 1.00 96.06 191 ALA A C 1
ATOM 1482 O O . ALA A 1 191 ? -14.826 -6.149 17.216 1.00 96.06 191 ALA A O 1
ATOM 1483 N N . VAL A 1 192 ? -13.005 -5.351 18.261 1.00 97.44 192 VAL A N 1
ATOM 1484 C CA . VAL A 1 192 ? -12.047 -5.876 17.279 1.00 97.44 192 VAL A CA 1
ATOM 1485 C C . VAL A 1 192 ? -11.762 -7.352 17.563 1.00 97.44 192 VAL A C 1
ATOM 1487 O O . VAL A 1 192 ? -11.358 -7.721 18.661 1.00 97.44 192 VAL A O 1
ATOM 1490 N N . ALA A 1 193 ? -11.989 -8.211 16.570 1.00 97.19 193 ALA A N 1
ATOM 1491 C CA . ALA A 1 193 ? -11.712 -9.646 16.628 1.00 97.19 193 ALA A CA 1
ATOM 1492 C C . ALA A 1 193 ? -10.302 -10.001 16.142 1.00 97.19 193 ALA A C 1
ATOM 1494 O O . ALA A 1 193 ? -9.757 -11.031 16.538 1.00 97.19 193 ALA A O 1
ATOM 1495 N N . GLY A 1 194 ? -9.719 -9.178 15.269 1.00 97.81 194 GLY A N 1
ATOM 1496 C CA . GLY A 1 194 ? -8.396 -9.454 14.733 1.00 97.81 194 GLY A CA 1
ATOM 1497 C C . GLY A 1 194 ? -7.717 -8.271 14.061 1.00 97.81 194 GLY A C 1
ATOM 1498 O O . GLY A 1 194 ? -8.374 -7.338 13.594 1.00 97.81 194 GLY A O 1
ATOM 1499 N N . LEU A 1 195 ? -6.393 -8.365 14.014 1.00 97.94 195 LEU A N 1
ATOM 1500 C CA . LEU A 1 195 ? -5.490 -7.509 13.259 1.00 97.94 195 LEU A CA 1
ATOM 1501 C C . LEU A 1 195 ? -4.718 -8.395 12.279 1.00 97.94 195 LEU A C 1
ATOM 1503 O O . LEU A 1 195 ? -4.035 -9.332 12.690 1.00 97.94 195 LEU A O 1
ATOM 1507 N N . ILE A 1 196 ? -4.834 -8.095 10.992 1.00 98.06 196 ILE A N 1
ATOM 1508 C CA . ILE A 1 196 ? -4.056 -8.721 9.930 1.00 98.06 196 ILE A CA 1
ATOM 1509 C C . ILE A 1 196 ? -3.134 -7.653 9.353 1.00 98.06 196 ILE A C 1
ATOM 1511 O O . ILE A 1 196 ? -3.601 -6.590 8.942 1.00 98.06 196 ILE A O 1
ATOM 1515 N N . THR A 1 197 ? -1.834 -7.920 9.323 1.00 96.00 197 THR A N 1
ATOM 1516 C CA . THR A 1 197 ? -0.845 -7.012 8.741 1.00 96.00 197 THR A CA 1
ATOM 1517 C C . THR A 1 197 ? -0.195 -7.630 7.515 1.00 96.00 197 THR A C 1
ATOM 1519 O O . THR A 1 197 ? 0.223 -8.783 7.564 1.00 96.00 197 THR A O 1
ATOM 1522 N N . LEU A 1 198 ? -0.121 -6.871 6.424 1.00 93.69 198 LEU A N 1
ATOM 1523 C CA . LEU A 1 198 ? 0.521 -7.261 5.170 1.00 93.69 198 LEU A CA 1
ATOM 1524 C C . LEU A 1 198 ? 1.801 -6.444 4.999 1.00 93.69 198 LEU A C 1
ATOM 1526 O O . LEU A 1 198 ? 1.718 -5.222 4.856 1.00 93.69 198 LEU A O 1
ATOM 1530 N N . SER A 1 199 ? 2.957 -7.103 5.019 1.00 89.25 199 SER A N 1
ATOM 1531 C CA . SER A 1 199 ? 4.279 -6.487 4.839 1.00 89.25 199 SER A CA 1
ATOM 1532 C C . SER A 1 199 ? 4.474 -5.241 5.715 1.00 89.25 199 SER A C 1
ATOM 1534 O O . SER A 1 199 ? 4.913 -4.191 5.246 1.00 89.25 199 SER A O 1
ATOM 1536 N N . SER A 1 200 ? 4.046 -5.315 6.978 1.00 90.12 200 SER A N 1
ATOM 1537 C CA . SER A 1 200 ? 4.158 -4.203 7.925 1.00 90.12 200 SER A CA 1
ATOM 1538 C C . SER A 1 200 ? 5.505 -4.250 8.641 1.00 90.12 200 SER A C 1
ATOM 1540 O O . SER A 1 200 ? 5.801 -5.271 9.258 1.00 90.12 200 SER A O 1
ATOM 1542 N N . PRO A 1 201 ? 6.285 -3.153 8.644 1.00 87.56 201 PRO A N 1
ATOM 1543 C CA . PRO A 1 201 ? 7.616 -3.144 9.242 1.00 87.56 201 PRO A CA 1
ATOM 1544 C C . PRO A 1 201 ? 7.513 -3.037 10.768 1.00 87.56 201 PRO A C 1
ATOM 1546 O O . PRO A 1 201 ? 7.637 -1.959 11.343 1.00 87.56 201 PRO A O 1
ATOM 1549 N N . HIS A 1 202 ? 7.216 -4.146 11.449 1.00 87.25 202 HIS A N 1
ATOM 1550 C CA . HIS A 1 202 ? 6.927 -4.171 12.893 1.00 87.25 202 HIS A CA 1
ATOM 1551 C C . HIS A 1 202 ? 8.106 -3.783 13.787 1.00 87.25 202 HIS A C 1
ATOM 1553 O O . HIS A 1 202 ? 7.877 -3.425 14.946 1.00 87.25 202 HIS A O 1
ATOM 1559 N N . GLN A 1 203 ? 9.323 -3.846 13.247 1.00 84.44 203 GLN A N 1
ATOM 1560 C CA . GLN A 1 203 ? 10.578 -3.458 13.895 1.00 84.44 203 GLN A CA 1
ATOM 1561 C C . GLN A 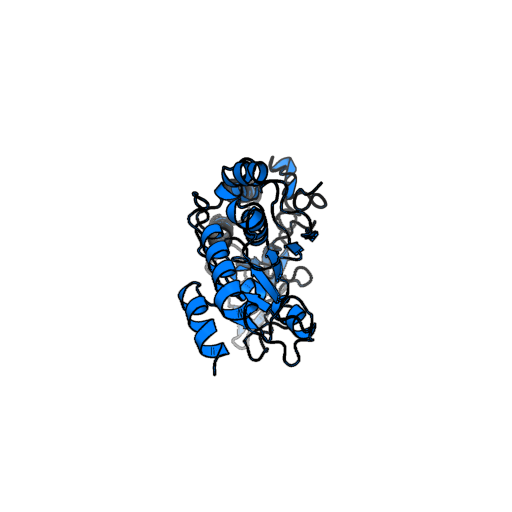1 203 ? 11.213 -2.210 13.257 1.00 84.44 203 GLN A C 1
ATOM 1563 O O . GLN A 1 203 ? 12.331 -1.831 13.601 1.00 84.44 203 GLN A O 1
ATOM 1568 N N . GLY A 1 204 ? 10.497 -1.563 12.339 1.00 82.50 204 GLY A N 1
ATOM 1569 C CA . GLY A 1 204 ? 11.045 -0.547 11.453 1.00 82.50 204 GLY A CA 1
ATOM 1570 C C . GLY A 1 204 ? 11.586 -1.127 10.154 1.00 82.50 204 GLY A C 1
ATOM 1571 O O . GLY A 1 204 ? 11.645 -2.340 9.968 1.00 82.50 204 GLY A O 1
ATOM 1572 N N . SER A 1 205 ? 11.911 -0.228 9.236 1.00 77.31 205 SER A N 1
ATOM 1573 C CA . SER A 1 205 ? 12.426 -0.516 7.908 1.00 77.31 205 SER A CA 1
ATOM 1574 C C . SER A 1 205 ? 13.612 0.390 7.627 1.00 77.31 205 SER A C 1
ATOM 1576 O O . SER A 1 205 ? 13.544 1.612 7.777 1.00 77.31 205 SER A O 1
ATOM 1578 N N . HIS A 1 206 ? 14.703 -0.217 7.179 1.00 74.31 206 HIS A N 1
ATOM 1579 C CA . HIS A 1 206 ? 15.867 0.501 6.684 1.00 74.31 206 HIS A CA 1
ATOM 1580 C C . HIS A 1 206 ? 15.669 0.974 5.238 1.00 74.31 206 HIS A C 1
ATOM 1582 O O . HIS A 1 206 ? 16.545 1.673 4.725 1.00 74.31 206 HIS A O 1
ATOM 1588 N N . MET A 1 207 ? 14.533 0.663 4.585 1.00 63.72 207 MET A N 1
ATOM 1589 C CA . MET A 1 207 ? 14.122 1.362 3.357 1.00 63.72 207 MET A CA 1
ATOM 1590 C C . MET A 1 207 ? 14.034 2.867 3.577 1.00 63.72 207 MET A C 1
ATOM 1592 O O . MET A 1 207 ? 14.154 3.618 2.615 1.00 63.72 207 MET A O 1
ATOM 1596 N N . ALA A 1 208 ? 13.892 3.324 4.822 1.00 57.84 208 ALA A N 1
ATOM 1597 C CA . ALA A 1 208 ? 13.968 4.741 5.097 1.00 57.84 208 ALA A CA 1
ATOM 1598 C C . ALA A 1 208 ? 15.308 5.376 4.685 1.00 57.84 208 ALA A C 1
ATOM 1600 O O . ALA A 1 208 ? 15.371 6.470 4.138 1.00 57.84 208 ALA A O 1
ATOM 1601 N N . LEU A 1 209 ? 16.375 4.593 4.816 1.00 57.62 209 LEU A N 1
ATOM 1602 C CA . LEU A 1 209 ? 17.729 4.942 4.412 1.00 57.62 209 LEU A CA 1
ATOM 1603 C C . LEU A 1 209 ? 18.008 4.589 2.938 1.00 57.62 209 LEU A C 1
ATOM 1605 O O . LEU A 1 209 ? 19.154 4.703 2.491 1.00 57.62 209 LEU A O 1
ATOM 1609 N N . MET A 1 210 ? 17.020 4.081 2.181 1.00 56.91 210 MET A N 1
ATOM 1610 C CA . MET A 1 210 ? 17.236 3.674 0.790 1.00 56.91 210 MET A CA 1
ATOM 1611 C C . MET A 1 210 ? 17.416 4.853 -0.153 1.00 56.91 210 MET A C 1
ATOM 1613 O O . MET A 1 210 ? 18.112 4.652 -1.139 1.00 56.91 210 MET A O 1
ATOM 1617 N N . ASP A 1 211 ? 16.898 6.051 0.120 1.00 57.41 211 ASP A N 1
ATOM 1618 C CA . ASP A 1 211 ? 17.109 7.188 -0.785 1.00 57.41 211 ASP A CA 1
ATOM 1619 C C . ASP A 1 211 ? 18.599 7.492 -0.948 1.00 57.41 211 ASP A C 1
ATOM 1621 O O . ASP A 1 211 ? 19.139 7.396 -2.052 1.00 57.41 211 ASP A O 1
ATOM 1625 N N . ASP A 1 212 ? 19.324 7.690 0.150 1.00 61.69 212 ASP A N 1
ATOM 1626 C CA . ASP A 1 212 ? 20.769 7.926 0.100 1.00 61.69 212 ASP A CA 1
ATOM 1627 C C . ASP A 1 212 ? 21.544 6.743 -0.505 1.00 61.69 212 ASP A C 1
ATOM 1629 O O . ASP A 1 212 ? 22.522 6.923 -1.243 1.00 61.69 212 ASP A O 1
ATOM 1633 N N . LYS A 1 213 ? 21.090 5.511 -0.251 1.00 60.91 213 LYS A N 1
ATOM 1634 C CA . LYS A 1 213 ? 21.758 4.281 -0.706 1.00 60.91 213 LYS A CA 1
ATOM 1635 C C . LYS A 1 213 ? 21.520 3.981 -2.185 1.00 60.91 213 LYS A C 1
ATOM 1637 O O . LYS A 1 213 ? 22.463 3.613 -2.884 1.00 60.91 213 LYS A O 1
ATOM 1642 N N . VAL A 1 214 ? 20.302 4.179 -2.682 1.00 57.72 214 VAL A N 1
ATOM 1643 C CA . VAL A 1 214 ? 19.923 4.066 -4.098 1.00 57.72 214 VAL A CA 1
ATOM 1644 C C . VAL A 1 214 ? 20.634 5.149 -4.904 1.00 57.72 214 VAL A C 1
ATOM 1646 O O . VAL A 1 214 ? 21.177 4.863 -5.970 1.00 57.72 214 VAL A O 1
ATOM 1649 N N . ILE A 1 215 ? 20.725 6.372 -4.378 1.00 60.72 215 ILE A N 1
ATOM 1650 C CA . ILE A 1 215 ? 21.483 7.463 -5.003 1.00 60.72 215 ILE A CA 1
ATOM 1651 C C . ILE A 1 215 ? 22.965 7.115 -5.092 1.00 60.72 215 ILE A C 1
ATOM 1653 O O . ILE A 1 215 ? 23.572 7.227 -6.159 1.00 60.72 215 ILE A O 1
ATOM 1657 N N . THR A 1 216 ? 23.549 6.652 -3.987 1.00 61.53 216 THR A N 1
ATOM 1658 C CA . THR A 1 216 ? 24.954 6.229 -3.934 1.00 61.53 216 THR A CA 1
ATOM 1659 C C . THR A 1 216 ? 25.228 5.071 -4.893 1.00 61.53 216 THR A C 1
ATOM 1661 O O . THR A 1 216 ? 26.227 5.088 -5.618 1.00 61.53 216 THR A O 1
ATOM 1664 N N . PHE A 1 217 ? 24.322 4.093 -4.956 1.00 60.94 217 PHE A N 1
ATOM 1665 C CA . PHE A 1 217 ? 24.378 2.990 -5.909 1.00 60.94 217 PHE A CA 1
ATOM 1666 C C . PHE A 1 217 ? 24.376 3.483 -7.353 1.00 60.94 217 PHE A C 1
ATOM 1668 O O . PHE A 1 217 ? 25.278 3.139 -8.113 1.00 60.94 217 PHE A O 1
ATOM 1675 N N . LEU A 1 218 ? 23.412 4.310 -7.746 1.00 59.50 218 LEU A N 1
ATOM 1676 C CA . LEU A 1 218 ? 23.301 4.747 -9.133 1.00 59.50 218 LEU A CA 1
ATOM 1677 C C . LEU A 1 218 ? 24.473 5.642 -9.551 1.00 59.50 218 LEU A C 1
ATOM 1679 O O . LEU A 1 218 ? 24.984 5.495 -10.660 1.00 59.50 218 LEU A O 1
ATOM 1683 N N . ASN A 1 219 ? 24.985 6.474 -8.639 1.00 61.41 219 ASN A N 1
ATOM 1684 C CA . ASN A 1 219 ? 26.241 7.205 -8.834 1.00 61.41 219 ASN A CA 1
ATOM 1685 C C . ASN A 1 219 ? 27.443 6.259 -9.011 1.00 61.41 219 ASN A C 1
ATOM 1687 O O . ASN A 1 219 ? 28.418 6.598 -9.680 1.00 61.41 219 ASN A O 1
ATOM 1691 N N . THR A 1 220 ? 27.402 5.067 -8.413 1.00 60.31 220 THR A N 1
ATOM 1692 C CA . THR A 1 220 ? 28.443 4.038 -8.547 1.00 60.31 220 THR A CA 1
ATOM 1693 C C . THR A 1 220 ? 28.284 3.266 -9.858 1.00 60.31 220 THR A C 1
ATOM 1695 O O . THR A 1 220 ? 29.273 3.045 -10.548 1.00 60.31 220 THR A O 1
ATOM 1698 N N . VAL A 1 221 ? 27.058 2.945 -10.281 1.00 53.94 221 VAL A N 1
ATOM 1699 C CA . VAL A 1 221 ? 26.770 2.369 -11.608 1.00 53.94 221 VAL A CA 1
ATOM 1700 C C . VAL A 1 221 ? 27.230 3.297 -12.723 1.00 53.94 221 VAL A C 1
ATOM 1702 O O . VAL A 1 221 ? 27.867 2.829 -13.660 1.00 53.94 221 VAL A O 1
ATOM 1705 N N . GLN A 1 222 ? 26.993 4.607 -12.608 1.00 55.28 222 GLN A N 1
ATOM 1706 C CA . GLN A 1 222 ? 27.523 5.590 -13.560 1.00 55.28 222 GLN A CA 1
ATOM 1707 C C . GLN A 1 222 ? 29.052 5.528 -13.678 1.00 55.28 222 GLN A C 1
ATOM 1709 O O . GLN A 1 222 ? 29.592 5.688 -14.768 1.00 55.28 222 GLN A O 1
ATOM 1714 N N . LYS A 1 223 ? 29.759 5.258 -12.573 1.00 54.41 223 LYS A N 1
ATOM 1715 C CA . LYS A 1 223 ? 31.225 5.125 -12.559 1.00 54.41 223 LYS A CA 1
ATOM 1716 C C . LYS A 1 223 ? 31.713 3.779 -13.106 1.00 54.41 223 LYS A C 1
ATOM 1718 O O . LYS A 1 223 ? 32.789 3.724 -13.691 1.00 54.41 223 LYS A O 1
ATOM 1723 N N . VAL A 1 224 ? 30.957 2.699 -12.891 1.00 47.69 224 VAL A N 1
ATOM 1724 C CA . VAL A 1 224 ? 31.353 1.314 -13.224 1.00 47.69 224 VAL A CA 1
ATOM 1725 C C . VAL A 1 224 ? 30.858 0.868 -14.601 1.00 47.69 224 VAL A C 1
ATOM 1727 O O . VAL A 1 224 ? 31.412 -0.069 -15.171 1.00 47.69 224 VAL A 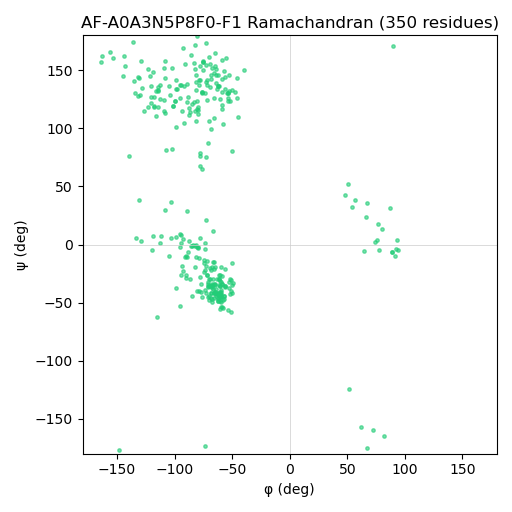O 1
ATOM 1730 N N . VAL A 1 225 ? 29.862 1.544 -15.178 1.00 48.19 225 VAL A N 1
ATOM 1731 C CA . VAL A 1 225 ? 29.418 1.331 -16.560 1.00 48.19 225 VAL A CA 1
ATOM 1732 C C . VAL A 1 225 ? 29.982 2.460 -17.434 1.00 48.19 225 VAL A C 1
ATOM 1734 O O . VAL A 1 225 ? 29.270 3.416 -17.736 1.00 48.19 225 VAL A O 1
ATOM 1737 N N . PRO A 1 226 ? 31.248 2.364 -17.893 1.00 41.56 226 PRO A N 1
ATOM 1738 C CA . PRO A 1 226 ? 31.977 3.430 -18.598 1.00 41.56 226 PRO A CA 1
ATOM 1739 C C . PRO A 1 226 ? 31.419 3.794 -19.989 1.00 41.56 226 PRO A C 1
ATOM 1741 O O . PRO A 1 226 ? 32.081 4.476 -20.765 1.00 41.56 226 PRO A O 1
ATOM 1744 N N . LYS A 1 227 ? 30.219 3.317 -20.343 1.00 49.34 227 LYS A N 1
ATOM 1745 C CA . LYS A 1 227 ? 29.562 3.527 -21.642 1.00 49.34 227 LYS A CA 1
ATOM 1746 C C . LYS A 1 227 ? 28.093 3.934 -21.540 1.00 49.34 227 LYS A C 1
ATOM 1748 O O . LYS A 1 227 ? 27.437 4.012 -22.572 1.00 49.34 227 LYS A O 1
ATOM 1753 N N . LEU A 1 228 ? 27.563 4.175 -20.340 1.00 49.25 228 LEU A N 1
ATOM 1754 C CA . LEU A 1 228 ? 26.281 4.862 -20.210 1.00 49.25 228 LEU A CA 1
ATOM 1755 C C . LEU A 1 228 ? 26.557 6.362 -20.379 1.00 49.25 228 LEU A C 1
ATOM 1757 O O . LEU A 1 228 ? 27.285 6.919 -19.559 1.00 49.25 228 LEU A O 1
ATOM 1761 N N . PRO A 1 229 ? 26.026 7.026 -21.424 1.00 55.25 229 PRO A N 1
ATOM 1762 C CA . PRO A 1 229 ? 26.032 8.481 -21.494 1.00 55.25 229 PRO A CA 1
ATOM 1763 C C . PRO A 1 229 ? 25.548 9.053 -20.159 1.00 55.25 229 PRO A C 1
ATOM 1765 O O . PRO A 1 229 ? 24.518 8.607 -19.642 1.00 55.25 229 PRO A O 1
ATOM 1768 N N . ASN A 1 230 ? 26.289 10.016 -19.601 1.00 54.62 230 ASN A N 1
ATOM 1769 C CA . ASN A 1 230 ? 26.005 10.608 -18.287 1.00 54.62 230 ASN A CA 1
ATOM 1770 C C . ASN A 1 230 ? 24.534 11.048 -18.149 1.00 54.62 230 ASN A C 1
ATOM 1772 O O . ASN A 1 230 ? 23.933 10.907 -17.084 1.00 54.62 230 ASN A O 1
ATOM 1776 N N . ASP A 1 231 ? 23.924 11.489 -19.249 1.00 62.12 231 ASP A N 1
ATOM 1777 C CA . ASP A 1 231 ? 22.536 11.946 -19.302 1.00 62.12 231 ASP A CA 1
ATOM 1778 C C . ASP A 1 231 ? 21.517 10.828 -19.029 1.00 62.12 231 ASP A C 1
ATOM 1780 O O . ASP A 1 231 ? 20.507 11.064 -18.369 1.00 62.12 231 ASP A O 1
ATOM 1784 N N . ILE A 1 232 ? 21.792 9.589 -19.447 1.00 60.66 232 ILE A N 1
ATOM 1785 C CA . ILE A 1 232 ? 20.875 8.450 -19.273 1.00 60.66 232 ILE A CA 1
ATOM 1786 C C . ILE A 1 232 ? 20.892 7.961 -17.832 1.00 60.66 232 ILE A C 1
ATOM 1788 O O . ILE A 1 232 ? 19.835 7.753 -17.236 1.00 60.66 232 ILE A O 1
ATOM 1792 N N . GLY A 1 233 ? 22.085 7.825 -17.245 1.00 61.44 233 GLY A N 1
ATOM 1793 C CA . GLY A 1 233 ? 22.208 7.476 -15.832 1.00 61.44 233 GLY A CA 1
ATOM 1794 C C . GLY A 1 233 ? 21.480 8.495 -14.952 1.00 61.44 233 GLY A C 1
ATOM 1795 O O . GLY A 1 233 ? 20.713 8.112 -14.074 1.00 61.44 233 GLY A O 1
ATOM 1796 N N . ASN A 1 234 ? 21.650 9.790 -15.244 1.00 64.12 234 ASN A N 1
ATOM 1797 C CA . ASN A 1 234 ? 20.979 10.869 -14.517 1.00 64.12 234 ASN A CA 1
ATOM 1798 C C . ASN A 1 234 ? 19.451 10.829 -14.675 1.00 64.12 234 ASN A C 1
ATOM 1800 O O . ASN A 1 234 ? 18.731 11.058 -13.705 1.00 64.12 234 ASN A O 1
ATOM 1804 N N . GLN A 1 235 ? 18.932 10.500 -15.860 1.00 66.62 235 GLN A N 1
ATOM 1805 C CA . GLN A 1 235 ? 17.488 10.365 -16.075 1.00 66.62 235 GLN A CA 1
ATOM 1806 C C . GLN A 1 235 ? 16.889 9.161 -15.333 1.00 66.62 235 GLN A C 1
ATOM 1808 O O . GLN A 1 235 ? 15.836 9.306 -14.703 1.00 66.62 235 GLN A O 1
ATOM 1813 N N . VAL A 1 236 ? 17.566 8.004 -15.333 1.00 65.06 236 VAL A N 1
ATOM 1814 C CA . VAL A 1 236 ? 17.146 6.823 -14.552 1.00 65.06 236 VAL A CA 1
ATOM 1815 C C . VAL A 1 236 ? 17.118 7.165 -13.064 1.00 65.06 236 VAL A C 1
ATOM 1817 O O . VAL A 1 236 ? 16.124 6.885 -12.396 1.00 65.06 236 VAL A O 1
ATOM 1820 N N . ILE A 1 237 ? 18.160 7.842 -12.569 1.00 64.12 237 ILE A N 1
ATOM 1821 C CA . ILE A 1 237 ? 18.247 8.326 -11.186 1.00 64.12 237 ILE A CA 1
ATOM 1822 C C . ILE A 1 237 ? 17.085 9.242 -10.851 1.00 64.12 237 ILE A C 1
ATOM 1824 O O . ILE A 1 237 ? 16.375 8.990 -9.886 1.00 64.12 237 ILE A O 1
ATOM 1828 N N . ASN A 1 238 ? 16.869 10.288 -11.642 1.00 67.75 238 ASN A N 1
ATOM 1829 C CA . ASN A 1 238 ? 15.829 11.270 -11.359 1.00 67.75 238 ASN A CA 1
ATOM 1830 C C . ASN A 1 238 ? 14.430 10.654 -11.439 1.00 67.75 238 ASN A C 1
ATOM 1832 O O . ASN A 1 238 ? 13.560 11.004 -10.647 1.00 67.75 238 ASN A O 1
ATOM 1836 N N . THR A 1 239 ? 14.221 9.704 -12.353 1.00 70.94 239 THR A N 1
ATOM 1837 C CA . THR A 1 239 ? 12.964 8.952 -12.442 1.00 70.94 239 THR A CA 1
ATOM 1838 C C . THR A 1 239 ? 12.764 8.079 -11.214 1.00 70.94 239 THR A C 1
ATOM 1840 O O . THR A 1 239 ? 11.671 8.072 -10.656 1.00 70.94 239 THR A O 1
ATOM 1843 N N . LEU A 1 240 ? 13.800 7.357 -10.780 1.00 67.06 240 LEU A N 1
ATOM 1844 C CA . LEU A 1 240 ? 13.705 6.482 -9.621 1.00 67.06 240 LEU A CA 1
ATOM 1845 C C . LEU A 1 240 ? 13.512 7.283 -8.334 1.00 67.06 240 LEU A C 1
ATOM 1847 O O . LEU A 1 240 ? 12.578 6.983 -7.606 1.00 67.06 240 LEU A O 1
ATOM 1851 N N . LYS A 1 241 ? 14.298 8.346 -8.122 1.00 67.81 241 LYS A N 1
ATOM 1852 C CA . LYS A 1 241 ? 14.123 9.308 -7.022 1.00 67.81 241 LYS A CA 1
ATOM 1853 C C . LYS A 1 241 ? 12.696 9.823 -6.967 1.00 67.81 241 LYS A C 1
ATOM 1855 O O . LYS A 1 241 ? 11.996 9.556 -6.010 1.00 67.81 241 LYS A O 1
ATOM 1860 N N . LYS A 1 242 ? 12.211 10.427 -8.058 1.00 72.56 242 LYS A N 1
ATOM 1861 C CA . LYS A 1 242 ? 10.851 10.974 -8.118 1.00 72.56 242 LYS A CA 1
ATOM 1862 C C . LYS A 1 242 ? 9.788 9.921 -7.802 1.00 72.56 242 LYS A C 1
ATOM 1864 O O . LYS A 1 242 ? 8.757 10.245 -7.221 1.00 72.56 242 LYS A O 1
ATOM 1869 N N . LYS A 1 243 ? 10.004 8.670 -8.217 1.00 69.06 243 LYS A N 1
ATOM 1870 C CA . LYS A 1 243 ? 9.088 7.569 -7.915 1.00 69.06 243 LYS A CA 1
ATOM 1871 C C . LYS A 1 243 ? 9.180 7.114 -6.458 1.00 69.06 243 LYS A C 1
ATOM 1873 O O . LYS A 1 243 ? 8.135 6.790 -5.905 1.00 69.06 243 LYS A O 1
ATOM 1878 N N . ILE A 1 244 ? 10.375 7.064 -5.864 1.00 67.00 244 ILE A N 1
ATOM 1879 C CA . ILE A 1 244 ? 10.563 6.737 -4.445 1.00 67.00 244 ILE A CA 1
ATOM 1880 C C . ILE A 1 244 ? 9.987 7.869 -3.593 1.00 67.00 244 ILE A C 1
ATOM 1882 O O . ILE A 1 244 ? 9.113 7.595 -2.784 1.00 67.00 244 ILE A O 1
ATOM 1886 N N . ASP A 1 245 ? 10.324 9.128 -3.874 1.00 67.88 245 ASP A N 1
ATOM 1887 C CA . ASP A 1 245 ? 9.757 10.314 -3.217 1.00 67.88 245 ASP A CA 1
ATOM 1888 C C . ASP A 1 245 ? 8.219 10.292 -3.249 1.00 67.88 245 ASP A C 1
ATOM 1890 O O . ASP A 1 245 ? 7.552 10.576 -2.256 1.00 67.88 245 ASP A O 1
ATOM 1894 N N . ALA A 1 246 ? 7.630 9.915 -4.391 1.00 67.25 246 ALA A N 1
ATOM 1895 C CA . ALA A 1 246 ? 6.180 9.799 -4.538 1.00 67.25 246 ALA A CA 1
ATOM 1896 C C . ALA A 1 246 ? 5.575 8.616 -3.761 1.00 67.25 246 ALA A C 1
ATOM 1898 O O . ALA A 1 246 ? 4.411 8.686 -3.371 1.00 67.25 246 ALA A O 1
ATOM 1899 N N . TYR A 1 247 ? 6.330 7.533 -3.570 1.00 64.00 247 TYR A N 1
ATOM 1900 C CA . TYR A 1 247 ? 5.877 6.330 -2.870 1.00 64.00 247 TYR A CA 1
ATOM 1901 C C . TYR A 1 247 ? 6.048 6.446 -1.350 1.00 64.00 247 TYR A C 1
ATOM 1903 O O . TYR A 1 247 ? 5.141 6.106 -0.594 1.00 64.00 247 TYR A O 1
ATOM 1911 N N . VAL A 1 248 ? 7.195 6.947 -0.894 1.00 62.56 248 VAL A N 1
ATOM 1912 C CA . VAL A 1 248 ? 7.564 7.018 0.525 1.00 62.56 248 VAL A CA 1
ATOM 1913 C C . VAL A 1 248 ? 7.155 8.362 1.148 1.00 62.56 248 VAL A C 1
ATOM 1915 O O . VAL A 1 248 ? 6.889 8.431 2.342 1.00 62.56 248 VAL A O 1
ATOM 1918 N N . GLY A 1 249 ? 6.981 9.426 0.359 1.00 62.44 249 GLY A N 1
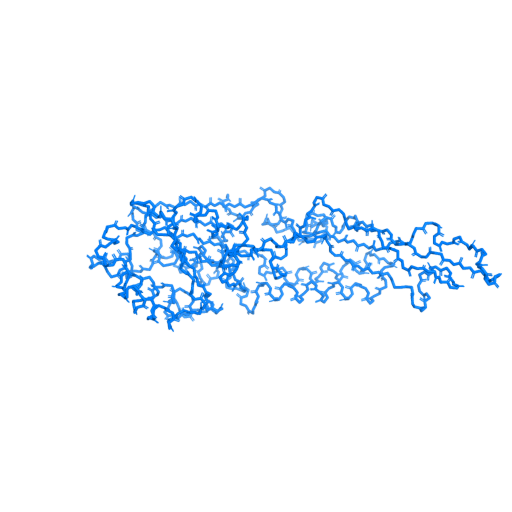ATOM 1919 C CA . GLY A 1 249 ? 6.580 10.742 0.868 1.00 62.44 249 GLY A CA 1
ATOM 1920 C C . GLY A 1 249 ? 7.651 11.413 1.741 1.00 62.44 249 GLY A C 1
ATOM 1921 O O . GLY A 1 249 ? 8.754 10.911 1.900 1.00 62.44 249 GLY A O 1
ATOM 1922 N N . ALA A 1 250 ? 7.334 12.570 2.330 1.00 59.72 250 ALA A N 1
ATOM 1923 C CA . ALA A 1 250 ? 8.303 13.405 3.059 1.00 59.72 250 ALA A CA 1
ATOM 1924 C C . ALA A 1 250 ? 8.660 12.920 4.486 1.00 59.72 250 ALA A C 1
ATOM 1926 O O . ALA A 1 250 ? 9.325 13.644 5.224 1.00 59.72 250 ALA A O 1
ATOM 1927 N N . HIS A 1 251 ? 8.181 11.746 4.913 1.00 63.94 251 HIS A N 1
ATOM 1928 C CA . HIS A 1 251 ? 8.150 11.340 6.331 1.00 63.94 251 HIS A CA 1
ATOM 1929 C C . HIS A 1 251 ? 8.718 9.939 6.570 1.00 63.94 251 HIS A C 1
ATOM 1931 O O . HIS A 1 251 ? 8.223 9.143 7.364 1.00 63.94 251 HIS A O 1
ATOM 1937 N N . VAL A 1 252 ? 9.770 9.638 5.829 1.00 62.97 252 VAL A N 1
ATOM 1938 C CA . VAL A 1 252 ? 10.396 8.326 5.740 1.00 62.97 252 VAL A CA 1
ATOM 1939 C C . VAL A 1 252 ? 11.075 7.902 7.054 1.00 62.97 252 VAL A C 1
ATOM 1941 O O . VAL A 1 252 ? 10.959 6.748 7.469 1.00 62.97 252 VAL A O 1
ATOM 1944 N N . ASP A 1 253 ? 11.670 8.857 7.769 1.00 68.81 253 ASP A N 1
ATOM 1945 C CA . ASP A 1 253 ? 12.392 8.652 9.035 1.00 68.81 253 ASP A CA 1
ATOM 1946 C C . ASP A 1 253 ? 11.508 8.045 10.149 1.00 68.81 253 ASP A C 1
ATOM 1948 O O . ASP A 1 253 ? 11.982 7.478 11.133 1.00 68.81 253 ASP A O 1
ATOM 1952 N N . GLU A 1 254 ? 10.182 8.143 10.022 1.00 72.25 254 GLU A N 1
ATOM 1953 C CA . GLU A 1 254 ? 9.228 7.686 11.038 1.00 72.25 254 GLU A CA 1
ATOM 1954 C C . GLU A 1 254 ? 9.183 6.163 11.173 1.00 72.25 254 GLU A C 1
ATOM 1956 O O . GLU A 1 254 ? 8.891 5.640 12.256 1.00 72.25 254 GLU A O 1
ATOM 1961 N N . ILE A 1 255 ? 9.465 5.451 10.082 1.00 77.06 255 ILE A N 1
ATOM 1962 C CA . ILE A 1 255 ? 9.490 3.989 10.055 1.00 77.06 255 ILE A CA 1
ATOM 1963 C C . ILE A 1 255 ? 10.895 3.430 10.275 1.00 77.06 255 ILE A C 1
ATOM 1965 O O . ILE A 1 255 ? 11.068 2.221 10.180 1.00 77.06 255 ILE A O 1
ATOM 1969 N N . GLU A 1 256 ? 11.881 4.257 10.623 1.00 81.19 256 GLU A N 1
ATOM 1970 C CA . GLU A 1 256 ? 13.207 3.762 10.984 1.00 81.19 256 GLU A CA 1
ATOM 1971 C C . GLU A 1 256 ? 13.174 2.892 12.250 1.00 81.19 256 GLU A C 1
ATOM 1973 O O . GLU A 1 256 ? 12.417 3.167 13.193 1.00 81.19 256 GLU A O 1
ATOM 1978 N N . PRO A 1 257 ? 14.028 1.859 12.329 1.00 83.06 257 PRO A N 1
ATOM 1979 C CA . PRO A 1 257 ? 14.210 1.103 13.558 1.00 83.06 257 PRO A CA 1
ATOM 1980 C C . PRO A 1 257 ? 14.539 2.013 14.750 1.00 83.06 257 PRO A C 1
ATOM 1982 O O . PRO A 1 257 ? 15.393 2.893 14.682 1.00 83.06 257 PRO A O 1
ATOM 1985 N N . GLY A 1 258 ? 13.847 1.805 15.874 1.00 82.50 258 GLY A N 1
ATOM 1986 C CA . GLY A 1 258 ? 14.053 2.590 17.100 1.00 82.50 258 GLY A CA 1
ATOM 1987 C C . GLY A 1 258 ? 13.456 4.006 17.092 1.00 82.50 258 GLY A C 1
ATOM 1988 O O . GLY A 1 258 ? 13.593 4.733 18.089 1.00 82.50 258 GLY A O 1
ATOM 1989 N N . SER A 1 259 ? 12.744 4.395 16.028 1.00 82.31 259 SER A N 1
ATOM 1990 C CA . SER A 1 259 ? 12.050 5.682 15.965 1.00 82.31 259 SER A CA 1
ATOM 1991 C C . SER A 1 259 ? 11.084 5.877 17.155 1.00 82.31 259 SER A C 1
ATOM 1993 O O . SER A 1 259 ? 10.679 4.914 17.828 1.00 82.31 259 SER A O 1
ATOM 1995 N N . PRO A 1 260 ? 10.685 7.127 17.470 1.00 83.06 260 PRO A N 1
ATOM 1996 C CA . PRO A 1 260 ? 9.697 7.399 18.517 1.00 83.06 260 PRO A CA 1
ATOM 1997 C C . PRO A 1 260 ? 8.400 6.589 18.372 1.00 83.06 260 PRO A C 1
ATOM 1999 O O . PRO A 1 260 ? 7.786 6.245 19.385 1.00 83.06 260 PRO A O 1
ATOM 2002 N N . LEU A 1 261 ? 8.007 6.242 17.139 1.00 82.88 261 LEU A N 1
ATOM 2003 C CA . LEU A 1 261 ? 6.859 5.382 16.867 1.00 82.88 261 LEU A CA 1
ATOM 2004 C C . LEU A 1 261 ? 7.042 4.002 17.506 1.00 82.88 261 LEU A C 1
ATOM 2006 O O . LEU A 1 261 ? 6.207 3.592 18.310 1.00 82.88 261 LEU A O 1
ATOM 2010 N N . PHE A 1 262 ? 8.140 3.306 17.201 1.00 86.12 262 PHE A N 1
ATOM 2011 C CA . PHE A 1 262 ? 8.371 1.942 17.687 1.00 86.12 262 PHE A CA 1
ATOM 2012 C C . PHE A 1 262 ? 8.581 1.874 19.192 1.00 86.12 262 PHE A C 1
ATOM 2014 O O . PHE A 1 262 ? 8.051 0.971 19.836 1.00 86.12 262 PHE A O 1
ATOM 2021 N N . ARG A 1 263 ? 9.264 2.865 19.776 1.00 86.25 263 ARG A N 1
ATOM 2022 C CA . ARG A 1 263 ? 9.378 2.974 21.239 1.00 86.25 263 ARG A CA 1
ATOM 2023 C C . ARG A 1 263 ? 8.010 3.119 21.902 1.00 86.25 263 ARG A C 1
ATOM 2025 O O . ARG A 1 263 ? 7.752 2.510 22.936 1.00 86.25 263 ARG A O 1
ATOM 2032 N N . THR A 1 264 ? 7.117 3.889 21.284 1.00 83.06 264 THR A N 1
ATOM 2033 C CA . THR A 1 264 ? 5.749 4.067 21.781 1.00 83.06 264 THR A CA 1
ATOM 2034 C C . THR A 1 264 ? 4.918 2.796 21.609 1.00 83.06 264 THR A C 1
ATOM 2036 O O . THR A 1 264 ? 4.238 2.392 22.549 1.00 83.06 264 THR A O 1
ATOM 2039 N N . LEU A 1 265 ? 5.002 2.133 20.450 1.00 87.56 265 LEU A N 1
ATOM 2040 C CA . LEU A 1 265 ? 4.331 0.853 20.203 1.00 87.56 265 LEU A CA 1
ATOM 2041 C C . LEU A 1 265 ? 4.757 -0.200 21.231 1.00 87.56 265 LEU A C 1
ATOM 2043 O O . LEU A 1 265 ? 3.901 -0.832 21.841 1.00 87.56 265 LEU A O 1
ATOM 2047 N N . GLN A 1 266 ? 6.061 -0.330 21.482 1.00 89.56 266 GLN A N 1
ATOM 2048 C CA . GLN A 1 266 ? 6.604 -1.257 22.474 1.00 89.56 266 GLN A CA 1
ATOM 2049 C C . GLN A 1 266 ? 6.087 -0.954 23.889 1.00 89.56 266 GLN A C 1
ATOM 2051 O O . GLN A 1 266 ? 5.731 -1.870 24.625 1.00 89.56 266 GLN A O 1
ATOM 2056 N N . ALA A 1 267 ? 5.987 0.323 24.268 1.00 87.88 267 ALA A N 1
ATOM 2057 C CA . ALA A 1 267 ? 5.459 0.726 25.572 1.00 87.88 267 ALA A CA 1
ATOM 2058 C C . ALA A 1 267 ? 3.948 0.459 25.741 1.00 87.88 267 ALA A C 1
ATOM 2060 O O . ALA A 1 267 ? 3.456 0.380 26.866 1.00 87.88 267 ALA A O 1
ATOM 2061 N N . GLN A 1 268 ? 3.199 0.341 24.641 1.00 87.56 268 GLN A N 1
ATOM 2062 C CA . GLN A 1 268 ? 1.754 0.082 24.640 1.00 87.56 268 GLN A CA 1
ATOM 2063 C C . GLN A 1 268 ? 1.401 -1.415 24.642 1.00 87.56 268 GLN A C 1
ATOM 2065 O O . GLN A 1 268 ? 0.240 -1.794 24.866 1.00 87.56 268 GLN A O 1
ATOM 2070 N N . GLU A 1 269 ? 2.395 -2.275 24.427 1.00 88.25 269 GLU A N 1
ATOM 2071 C CA . GLU A 1 269 ? 2.233 -3.722 24.399 1.00 88.25 269 GLU A CA 1
ATOM 2072 C C . GLU A 1 269 ? 2.117 -4.355 25.797 1.00 88.25 269 GLU A C 1
ATOM 2074 O O . GLU A 1 269 ? 2.596 -3.800 26.785 1.00 88.25 269 GLU A O 1
ATOM 2079 N N . PRO A 1 270 ? 1.454 -5.523 25.909 1.00 89.88 270 PRO A N 1
ATOM 2080 C CA . PRO A 1 270 ? 0.737 -6.240 24.848 1.00 89.88 270 PRO A CA 1
ATOM 2081 C C . PRO A 1 270 ? -0.609 -5.580 24.500 1.00 89.88 270 PRO A C 1
ATOM 2083 O O . PRO A 1 270 ? -1.207 -4.878 25.322 1.00 89.88 270 PRO A O 1
ATOM 2086 N N . ILE A 1 271 ? -1.117 -5.836 23.288 1.00 89.19 271 ILE A N 1
ATOM 2087 C CA . ILE A 1 271 ? -2.492 -5.461 22.916 1.00 89.19 271 ILE A CA 1
ATOM 2088 C C . ILE A 1 271 ? -3.527 -6.229 23.759 1.00 89.19 271 ILE A C 1
ATOM 2090 O O . ILE A 1 271 ? -3.212 -7.224 24.415 1.00 89.19 271 ILE A O 1
ATOM 2094 N N . ARG A 1 272 ? -4.786 -5.771 23.744 1.00 82.81 272 ARG A N 1
ATOM 2095 C CA . ARG A 1 272 ? -5.874 -6.377 24.529 1.00 82.81 272 ARG A CA 1
ATOM 2096 C C . ARG A 1 272 ? -6.041 -7.885 24.224 1.00 82.81 272 ARG A C 1
ATOM 2098 O O . ARG A 1 272 ? -6.124 -8.255 23.050 1.00 82.81 272 ARG A O 1
ATOM 2105 N N . PRO A 1 273 ? -6.182 -8.751 25.251 1.00 85.88 273 PRO A N 1
ATOM 2106 C CA . PRO A 1 273 ? -6.498 -10.166 25.056 1.00 85.88 273 PRO A CA 1
ATOM 2107 C C . PRO A 1 273 ? -7.785 -10.376 24.248 1.00 85.88 273 PRO A C 1
ATOM 2109 O O . PRO A 1 273 ? -8.755 -9.633 24.399 1.00 85.88 273 PRO A O 1
ATOM 2112 N N . GLY A 1 274 ? -7.809 -11.419 23.415 1.00 89.88 274 GLY A N 1
ATOM 2113 C CA . GLY A 1 274 ? -8.964 -11.772 22.578 1.00 89.88 274 GLY A CA 1
ATOM 2114 C C . GLY A 1 274 ? -8.940 -11.197 21.158 1.00 89.88 274 GLY A C 1
ATOM 2115 O O . GLY A 1 274 ? -9.799 -11.561 20.356 1.00 89.88 274 GLY A O 1
ATOM 2116 N N . VAL A 1 275 ? -7.949 -10.365 20.820 1.00 95.81 275 VAL A N 1
ATOM 2117 C CA . VAL A 1 275 ? -7.665 -9.964 19.435 1.00 95.81 275 VAL A CA 1
ATOM 2118 C C . VAL A 1 275 ? -6.681 -10.957 18.819 1.00 95.81 275 VAL A C 1
ATOM 2120 O O . VAL A 1 275 ? -5.582 -11.148 19.338 1.00 95.81 275 VAL A O 1
ATOM 2123 N N . ARG A 1 276 ? -7.053 -11.593 17.704 1.00 96.62 276 ARG A N 1
ATOM 2124 C CA . ARG A 1 276 ? -6.138 -12.469 16.960 1.00 96.62 276 ARG A CA 1
ATOM 2125 C C . ARG A 1 276 ? -5.251 -11.645 16.029 1.00 96.62 276 ARG A C 1
ATOM 2127 O O . ARG A 1 276 ? -5.768 -10.974 15.140 1.00 96.62 276 ARG A O 1
ATOM 2134 N N . CYS A 1 277 ? -3.936 -11.753 16.187 1.00 95.25 277 CYS A N 1
ATOM 2135 C CA . CYS A 1 277 ? -2.972 -11.131 15.281 1.00 95.25 277 CYS A CA 1
ATOM 2136 C C . CYS A 1 277 ? -2.449 -12.133 14.254 1.00 95.25 277 CYS A C 1
ATOM 2138 O O . CYS A 1 277 ? -2.091 -13.256 14.607 1.00 95.25 277 CYS A O 1
ATOM 2140 N N . ILE A 1 278 ? -2.406 -11.720 12.990 1.00 95.75 278 ILE A N 1
ATOM 2141 C CA . ILE A 1 278 ? -1.768 -12.449 11.892 1.00 95.75 278 ILE A CA 1
ATOM 2142 C C . ILE A 1 278 ? -0.890 -11.448 11.148 1.00 95.75 278 ILE A C 1
ATOM 2144 O O . ILE A 1 278 ? -1.378 -10.398 10.741 1.00 95.75 278 ILE A O 1
ATOM 2148 N N . SER A 1 279 ? 0.382 -11.777 10.946 1.00 92.81 279 SER A N 1
ATOM 2149 C CA . SER A 1 279 ? 1.249 -11.016 10.049 1.00 92.81 279 SER A CA 1
ATOM 2150 C C . SER A 1 279 ? 1.614 -11.871 8.848 1.00 92.81 279 SER A C 1
ATOM 2152 O O . SER A 1 279 ? 1.880 -13.063 8.994 1.00 92.81 279 SER A O 1
ATOM 2154 N N . VAL A 1 280 ? 1.583 -11.265 7.668 1.00 91.62 280 VAL A N 1
ATOM 2155 C CA . VAL A 1 280 ? 1.933 -11.890 6.397 1.00 91.62 280 VAL A CA 1
ATOM 2156 C C . VAL A 1 280 ? 2.979 -11.010 5.732 1.00 91.62 280 VAL A C 1
ATOM 2158 O O . VAL A 1 280 ? 2.677 -9.877 5.366 1.00 91.62 280 VAL A O 1
ATOM 2161 N N . GLY A 1 281 ? 4.187 -11.542 5.581 1.00 84.75 281 GLY A N 1
ATOM 2162 C CA . GLY A 1 281 ? 5.313 -10.875 4.936 1.00 84.75 281 GLY A CA 1
ATOM 2163 C C . GLY A 1 281 ? 5.652 -11.493 3.584 1.00 84.75 281 GLY A C 1
ATOM 2164 O O . GLY A 1 281 ? 5.417 -12.682 3.351 1.00 84.75 281 GLY A O 1
ATOM 2165 N N . GLY A 1 282 ? 6.206 -10.680 2.687 1.00 79.50 282 GLY A N 1
ATOM 2166 C CA . GLY A 1 282 ? 6.868 -11.155 1.473 1.00 79.50 282 GLY A CA 1
ATOM 2167 C C . GLY A 1 282 ? 8.361 -11.383 1.713 1.00 79.50 282 GLY A C 1
ATOM 2168 O O . GLY A 1 282 ? 8.952 -10.760 2.586 1.00 79.50 282 GLY A O 1
ATOM 2169 N N . THR A 1 283 ? 8.981 -12.255 0.919 1.00 76.31 283 THR A N 1
ATOM 2170 C CA . THR A 1 283 ? 10.431 -12.541 0.978 1.00 76.31 283 THR A CA 1
ATOM 2171 C C . THR A 1 283 ? 11.194 -12.075 -0.262 1.00 76.31 283 THR A C 1
ATOM 2173 O O . THR A 1 283 ? 12.402 -12.300 -0.367 1.00 76.31 283 THR A O 1
ATOM 2176 N N . SER A 1 284 ? 10.495 -11.453 -1.217 1.00 75.94 284 SER A N 1
ATOM 2177 C CA . SER A 1 284 ? 11.085 -10.925 -2.444 1.00 75.94 284 SER A CA 1
ATOM 2178 C C . SER A 1 284 ? 11.261 -9.411 -2.326 1.00 75.94 284 SER A C 1
ATOM 2180 O O . SER A 1 284 ? 10.256 -8.710 -2.204 1.00 75.94 284 SER A O 1
ATOM 2182 N N . PRO A 1 285 ? 12.500 -8.901 -2.409 1.00 69.44 285 PRO A N 1
ATOM 2183 C CA . PRO A 1 285 ? 12.756 -7.466 -2.445 1.00 69.44 285 PRO A CA 1
ATOM 2184 C C . PRO A 1 285 ? 12.536 -6.852 -3.835 1.00 69.44 285 PRO A C 1
ATOM 2186 O O . PRO A 1 285 ? 12.676 -5.642 -3.997 1.00 69.44 285 PRO A O 1
ATOM 2189 N N . ARG A 1 286 ? 12.199 -7.660 -4.847 1.00 76.94 286 ARG A N 1
ATOM 2190 C CA . ARG A 1 286 ? 12.122 -7.253 -6.250 1.00 76.94 286 ARG A CA 1
ATOM 2191 C C . ARG A 1 286 ? 11.122 -6.120 -6.476 1.00 76.94 286 ARG A C 1
ATOM 2193 O O . ARG A 1 286 ? 9.918 -6.313 -6.353 1.00 76.94 286 ARG A O 1
ATOM 2200 N N . LEU A 1 287 ? 11.631 -4.972 -6.914 1.00 74.06 287 LEU A N 1
ATOM 2201 C CA . LEU A 1 287 ? 10.841 -3.791 -7.256 1.00 74.06 287 LEU A CA 1
ATOM 2202 C C . LEU A 1 287 ? 10.540 -3.725 -8.757 1.00 74.06 287 LEU A C 1
ATOM 2204 O O . LEU A 1 287 ? 9.391 -3.568 -9.152 1.00 74.06 287 LEU A O 1
ATOM 2208 N N . PHE A 1 288 ? 11.558 -3.819 -9.617 1.00 76.69 288 PHE A N 1
ATOM 2209 C CA . PHE A 1 288 ? 11.410 -3.742 -11.079 1.00 76.69 288 PHE A CA 1
ATOM 2210 C C . PHE A 1 288 ? 12.633 -4.291 -11.809 1.00 76.69 288 PHE A C 1
ATOM 2212 O O . PHE A 1 288 ? 13.713 -4.405 -11.231 1.00 76.69 288 PHE A O 1
ATOM 2219 N N . ARG A 1 289 ? 12.479 -4.608 -13.099 1.00 84.31 289 ARG A N 1
ATOM 2220 C CA . ARG A 1 289 ? 13.610 -4.889 -13.993 1.00 84.31 289 ARG A CA 1
ATOM 2221 C C . ARG A 1 289 ? 13.929 -3.648 -14.819 1.00 84.31 289 ARG A C 1
ATOM 2223 O O . ARG A 1 289 ? 13.022 -2.908 -15.207 1.00 84.31 289 ARG A O 1
ATOM 2230 N N . LEU A 1 290 ? 15.216 -3.402 -15.040 1.00 81.06 290 LEU A N 1
ATOM 2231 C CA . LEU A 1 290 ? 15.722 -2.288 -15.836 1.00 81.06 290 LEU A CA 1
ATOM 2232 C C . LEU A 1 290 ? 16.179 -2.807 -17.194 1.00 81.06 290 LEU A C 1
ATOM 2234 O O . LEU A 1 290 ? 17.006 -3.717 -17.277 1.00 81.06 290 LEU A O 1
ATOM 2238 N N . TYR A 1 291 ? 15.690 -2.173 -18.251 1.00 81.88 291 TYR A N 1
ATOM 2239 C CA . TYR A 1 291 ? 16.033 -2.518 -19.619 1.00 81.88 291 TYR A CA 1
ATOM 2240 C C . TYR A 1 291 ? 16.611 -1.320 -20.359 1.00 81.88 291 TYR A C 1
ATOM 2242 O O . TYR A 1 291 ? 16.264 -0.164 -20.102 1.00 81.88 291 TYR A O 1
ATOM 2250 N N . LEU A 1 292 ? 17.476 -1.635 -21.315 1.00 81.12 292 LEU A N 1
ATOM 2251 C CA . LEU A 1 292 ? 18.053 -0.711 -22.274 1.00 81.12 292 LEU A CA 1
ATOM 2252 C C . LEU A 1 292 ? 17.671 -1.183 -23.672 1.00 81.12 292 LEU A C 1
ATOM 2254 O O . LEU A 1 292 ? 17.762 -2.374 -23.972 1.00 81.12 292 LEU A O 1
ATOM 2258 N N . TRP A 1 293 ? 17.265 -0.269 -24.546 1.00 80.69 293 TRP A N 1
ATOM 2259 C CA . TRP A 1 293 ? 17.113 -0.617 -25.953 1.00 80.69 293 TRP A CA 1
ATOM 2260 C C . TRP A 1 293 ? 18.461 -0.704 -26.646 1.00 80.69 293 TRP A C 1
ATOM 2262 O O . TRP A 1 293 ? 19.286 0.206 -26.584 1.00 80.69 293 TRP A O 1
ATOM 2272 N N . THR A 1 294 ? 18.641 -1.803 -27.363 1.00 77.94 294 THR A N 1
ATOM 2273 C CA . THR A 1 294 ? 19.765 -2.033 -28.260 1.00 77.94 294 THR A CA 1
ATOM 2274 C C . THR A 1 294 ? 19.220 -2.204 -29.665 1.00 77.94 294 THR A C 1
ATOM 2276 O O . THR A 1 294 ? 18.333 -3.034 -29.882 1.00 77.94 294 THR A O 1
ATOM 2279 N N . PHE A 1 295 ? 19.741 -1.434 -30.619 1.00 82.62 295 PHE A N 1
ATOM 2280 C CA . PHE A 1 295 ? 19.360 -1.601 -32.015 1.00 82.62 295 PHE A CA 1
ATOM 2281 C C . PHE A 1 295 ? 19.731 -2.997 -32.506 1.00 82.62 295 PHE A C 1
ATOM 2283 O O . PHE A 1 295 ? 20.807 -3.522 -32.209 1.00 82.62 295 PHE A O 1
ATOM 2290 N N . SER A 1 296 ? 18.816 -3.606 -33.243 1.00 83.56 296 SER A N 1
ATOM 2291 C CA . SER A 1 296 ? 19.027 -4.901 -33.866 1.00 83.56 296 SER A CA 1
ATOM 2292 C C . SER A 1 296 ? 20.057 -4.801 -34.998 1.00 83.56 296 SER A C 1
ATOM 2294 O O . SER A 1 296 ? 20.248 -3.745 -35.602 1.00 83.56 296 SER A O 1
ATOM 2296 N N . GLY A 1 297 ? 20.724 -5.912 -35.322 1.00 81.31 297 GLY A N 1
ATOM 2297 C CA . GLY A 1 297 ? 21.750 -5.927 -36.371 1.00 81.31 297 GLY A CA 1
ATOM 2298 C C . GLY A 1 297 ? 21.231 -5.502 -37.752 1.00 81.31 297 GLY A C 1
ATOM 2299 O O . GLY A 1 297 ? 21.955 -4.849 -38.496 1.00 81.31 297 GLY A O 1
ATOM 2300 N N . ASP A 1 298 ? 19.965 -5.793 -38.076 1.00 85.06 298 ASP A N 1
ATOM 2301 C CA . ASP A 1 298 ? 19.314 -5.344 -39.316 1.00 85.06 298 ASP A CA 1
ATOM 2302 C C . ASP A 1 298 ? 19.130 -3.824 -39.384 1.00 85.06 298 ASP A C 1
ATOM 2304 O O . ASP A 1 298 ? 19.070 -3.281 -40.485 1.00 85.06 298 ASP A O 1
ATOM 2308 N N . SER A 1 299 ? 19.149 -3.127 -38.245 1.00 87.06 299 SER A N 1
ATOM 2309 C CA . SER A 1 299 ? 19.118 -1.662 -38.211 1.00 87.06 299 SER A CA 1
ATOM 2310 C C . SER A 1 299 ? 20.402 -1.019 -38.739 1.00 87.06 299 SER A C 1
ATOM 2312 O O . SER A 1 299 ? 20.392 0.147 -39.129 1.00 87.06 299 SER A O 1
ATOM 2314 N N . LEU A 1 300 ? 21.513 -1.761 -38.766 1.00 85.94 300 LEU A N 1
ATOM 2315 C CA . LEU A 1 300 ? 22.802 -1.296 -39.290 1.00 85.94 300 LEU A CA 1
ATOM 2316 C C . LEU A 1 300 ? 22.973 -1.598 -40.785 1.00 85.94 300 LEU A C 1
ATOM 2318 O O . LEU A 1 300 ? 23.927 -1.122 -41.400 1.00 85.94 300 LEU A O 1
ATOM 2322 N N . LEU A 1 301 ? 22.070 -2.391 -41.371 1.00 89.31 301 LEU A N 1
ATOM 2323 C CA . LEU A 1 301 ? 22.154 -2.814 -42.763 1.00 89.31 301 LEU A CA 1
ATOM 2324 C C . LEU A 1 301 ? 21.346 -1.857 -43.652 1.00 89.31 301 LEU A C 1
ATOM 2326 O O . LEU A 1 301 ? 20.118 -1.812 -43.532 1.00 89.31 301 LEU A O 1
ATOM 2330 N N . PRO A 1 302 ? 21.993 -1.111 -44.567 1.00 92.06 302 PRO A N 1
ATOM 2331 C CA . PRO A 1 302 ? 21.271 -0.248 -45.484 1.00 92.06 302 PRO A CA 1
ATOM 2332 C C . PRO A 1 302 ? 20.466 -1.078 -46.487 1.00 92.06 302 PRO A C 1
ATOM 2334 O O . PRO A 1 302 ? 20.928 -2.095 -47.009 1.00 92.06 302 PRO A O 1
ATOM 2337 N N . LYS A 1 303 ? 19.272 -0.596 -46.815 1.00 93.06 303 LYS A N 1
ATOM 2338 C CA . LYS A 1 303 ? 18.412 -1.099 -47.886 1.00 93.06 303 LYS A CA 1
ATOM 2339 C C . LYS A 1 303 ? 18.191 0.014 -48.900 1.00 93.06 303 LYS A C 1
ATOM 2341 O O . LYS A 1 303 ? 18.194 1.191 -48.557 1.00 93.06 303 LYS A O 1
ATOM 2346 N N . LYS A 1 304 ? 18.019 -0.346 -50.170 1.00 90.94 304 LYS A N 1
ATOM 2347 C CA . LYS A 1 304 ? 17.679 0.630 -51.207 1.00 90.94 304 LYS A CA 1
ATOM 2348 C C . LYS A 1 304 ? 16.172 0.879 -51.165 1.00 90.94 304 LYS A C 1
ATOM 2350 O O . LYS A 1 304 ? 15.403 -0.045 -51.420 1.00 90.94 304 LYS A O 1
ATOM 2355 N N . GLY A 1 305 ? 15.777 2.100 -50.819 1.00 88.31 305 GLY A N 1
ATOM 2356 C CA . GLY A 1 305 ? 14.380 2.520 -50.767 1.00 88.31 305 GLY A CA 1
ATOM 2357 C C . GLY A 1 305 ? 13.753 2.688 -52.149 1.00 88.31 305 GLY A C 1
ATOM 2358 O O . GLY A 1 305 ? 14.437 2.665 -53.177 1.00 88.31 305 GLY A O 1
ATOM 2359 N N . SER A 1 306 ? 12.443 2.938 -52.178 1.00 87.12 306 SER A N 1
ATOM 2360 C CA . SER A 1 306 ? 11.686 3.215 -53.414 1.00 87.12 306 SER A CA 1
ATOM 2361 C C . SER A 1 306 ? 12.182 4.468 -54.149 1.00 87.12 306 SER A C 1
ATOM 2363 O O . SER A 1 306 ? 12.083 4.556 -55.370 1.00 87.12 306 SER A O 1
ATOM 2365 N N . SER A 1 307 ? 12.785 5.408 -53.417 1.00 87.50 307 SER A N 1
ATOM 2366 C CA . SER A 1 307 ? 13.425 6.618 -53.945 1.00 87.50 307 SER A CA 1
ATOM 2367 C C . SER A 1 307 ? 14.838 6.390 -54.509 1.00 87.50 307 SER A C 1
ATOM 2369 O O . SER A 1 307 ? 15.474 7.327 -54.988 1.00 87.50 307 SER A O 1
ATOM 2371 N N . GLY A 1 308 ? 15.372 5.166 -54.414 1.00 89.75 308 GLY A N 1
ATOM 2372 C CA . GLY A 1 308 ? 16.752 4.836 -54.771 1.00 89.75 308 GLY A CA 1
ATOM 2373 C C . GLY A 1 308 ? 17.803 5.258 -53.736 1.00 89.75 308 GLY A C 1
ATOM 2374 O O . GLY A 1 308 ? 18.972 4.908 -53.910 1.00 89.75 308 GLY A O 1
ATOM 2375 N N . LYS A 1 309 ? 17.403 5.963 -52.668 1.00 92.00 309 LYS A N 1
ATOM 23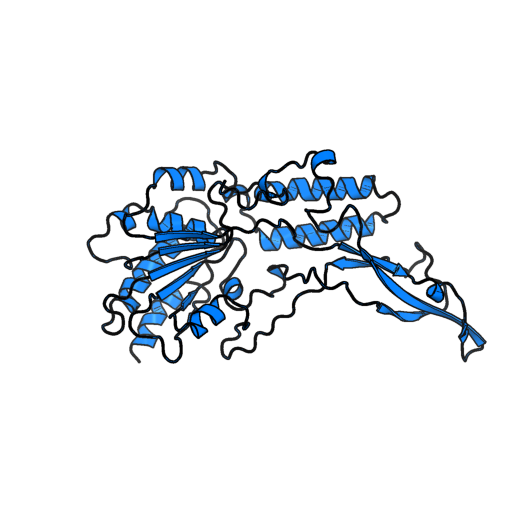76 C CA . LYS A 1 309 ? 18.265 6.337 -51.539 1.00 92.00 309 LYS A CA 1
ATOM 2377 C C . LYS A 1 309 ? 18.525 5.145 -50.614 1.00 92.00 309 LYS A C 1
ATOM 2379 O O . LYS A 1 309 ? 17.766 4.176 -50.603 1.00 92.00 309 LYS A O 1
ATOM 2384 N N . LEU A 1 310 ? 19.622 5.219 -49.860 1.00 93.50 310 LEU A N 1
ATOM 2385 C CA . LEU A 1 310 ? 19.910 4.266 -48.790 1.00 93.50 310 LEU A CA 1
ATOM 2386 C C . LEU A 1 310 ? 19.029 4.587 -47.581 1.00 93.50 310 LEU A C 1
ATOM 2388 O O . LEU A 1 310 ? 18.948 5.736 -47.157 1.00 93.50 310 LEU A O 1
ATOM 2392 N N . GLU A 1 311 ? 18.386 3.558 -47.053 1.00 95.06 311 GLU A N 1
ATOM 2393 C CA . GLU A 1 311 ? 17.432 3.613 -45.954 1.00 95.06 311 GLU A CA 1
ATOM 2394 C C . GLU A 1 311 ? 17.781 2.535 -44.920 1.00 95.06 311 GLU A C 1
ATOM 2396 O O . GLU A 1 311 ? 18.208 1.432 -45.263 1.00 95.06 311 GLU A O 1
ATOM 2401 N N . PHE A 1 312 ? 17.590 2.843 -43.644 1.00 92.69 312 PHE A N 1
ATOM 2402 C CA . PHE A 1 312 ? 17.862 1.976 -42.504 1.00 92.69 312 PHE A CA 1
ATOM 2403 C C . PHE A 1 312 ? 16.564 1.778 -41.737 1.00 92.69 312 PHE A C 1
ATOM 2405 O O . PHE A 1 312 ? 15.908 2.745 -41.358 1.00 92.69 312 PHE A O 1
ATOM 2412 N N . HIS A 1 313 ? 16.181 0.529 -41.493 1.00 92.38 313 HIS A N 1
ATOM 2413 C CA . HIS A 1 313 ? 14.988 0.236 -40.702 1.00 92.38 313 HIS A CA 1
ATOM 2414 C C . HIS A 1 313 ? 15.394 0.083 -39.245 1.00 92.38 313 HIS A C 1
ATOM 2416 O O . HIS A 1 313 ? 15.999 -0.917 -38.877 1.00 92.38 313 HIS A O 1
ATOM 2422 N N . TRP A 1 314 ? 15.100 1.087 -38.428 1.00 90.12 314 TRP A N 1
ATOM 2423 C CA . TRP A 1 314 ? 15.483 1.073 -37.025 1.00 90.12 314 TRP A CA 1
ATOM 2424 C C . TRP A 1 314 ? 14.512 0.227 -36.215 1.00 90.12 314 TRP A C 1
ATOM 2426 O O . TRP A 1 314 ? 13.331 0.548 -36.098 1.00 90.12 314 TRP A O 1
ATOM 2436 N N . ARG A 1 315 ? 15.041 -0.828 -35.606 1.00 88.94 315 ARG A N 1
ATOM 2437 C CA . ARG A 1 315 ? 14.344 -1.672 -34.645 1.00 88.94 315 ARG A CA 1
ATOM 2438 C C . ARG A 1 315 ? 15.174 -1.814 -33.386 1.00 88.94 315 ARG A C 1
ATOM 2440 O O . ARG A 1 315 ? 16.385 -2.033 -33.431 1.00 88.94 315 ARG A O 1
ATOM 2447 N N . ALA A 1 316 ? 14.513 -1.667 -32.253 1.00 86.00 316 ALA A N 1
ATOM 2448 C CA . ALA A 1 316 ? 15.145 -1.650 -30.950 1.00 86.00 316 ALA A CA 1
ATOM 2449 C C . ALA A 1 316 ? 14.635 -2.818 -30.113 1.00 86.00 316 ALA A C 1
ATOM 2451 O O . ALA A 1 316 ? 13.445 -2.905 -29.811 1.00 86.00 316 ALA A O 1
ATOM 2452 N N . LYS A 1 317 ? 15.552 -3.703 -29.713 1.00 87.06 317 LYS A N 1
ATOM 2453 C CA . LYS A 1 317 ? 15.251 -4.826 -28.827 1.00 87.06 317 LYS A CA 1
ATOM 2454 C C . LYS A 1 317 ? 15.570 -4.466 -27.379 1.00 87.06 317 LYS A C 1
ATOM 2456 O O . LYS A 1 317 ? 16.622 -3.871 -27.123 1.00 87.06 317 LYS A O 1
ATOM 2461 N N . PRO A 1 318 ? 14.699 -4.824 -26.428 1.00 87.06 318 PRO A N 1
ATOM 2462 C CA . PRO A 1 318 ? 14.974 -4.647 -25.016 1.00 87.06 318 PRO A CA 1
ATOM 2463 C C . PRO A 1 318 ? 16.034 -5.640 -24.552 1.00 87.06 318 PRO A C 1
ATOM 2465 O O . PRO A 1 318 ? 15.878 -6.850 -24.678 1.00 87.06 318 PRO A O 1
ATOM 2468 N N . THR A 1 319 ? 17.109 -5.111 -23.978 1.00 82.56 319 THR A N 1
ATOM 2469 C CA . THR A 1 319 ? 18.147 -5.887 -23.307 1.00 82.56 319 THR A CA 1
ATOM 2470 C C . THR A 1 319 ? 18.127 -5.527 -21.828 1.00 82.56 319 THR A C 1
ATOM 2472 O O . THR A 1 319 ? 18.337 -4.372 -21.456 1.00 82.56 319 THR A O 1
ATOM 2475 N N . GLU A 1 320 ? 17.858 -6.507 -20.968 1.00 82.94 320 GLU A N 1
ATOM 2476 C CA . GLU A 1 320 ? 17.919 -6.308 -19.519 1.00 82.94 320 GLU A CA 1
ATOM 2477 C C . GLU A 1 320 ? 19.347 -5.949 -19.081 1.00 82.94 320 GLU A C 1
ATOM 2479 O O . GLU A 1 320 ? 20.322 -6.579 -19.503 1.00 82.94 320 GLU A O 1
ATOM 2484 N N . ALA A 1 321 ? 19.471 -4.956 -18.198 1.00 74.31 321 ALA A N 1
ATOM 2485 C CA . ALA A 1 321 ? 20.737 -4.532 -17.611 1.00 74.31 321 ALA A CA 1
ATOM 2486 C C . ALA A 1 321 ? 21.242 -5.570 -16.589 1.00 74.31 321 ALA A C 1
ATOM 2488 O O . ALA A 1 321 ? 21.144 -5.382 -15.374 1.00 74.31 321 ALA A O 1
ATOM 2489 N N . ARG A 1 322 ? 21.763 -6.701 -17.083 1.00 69.94 322 ARG A N 1
ATOM 2490 C CA . ARG A 1 322 ? 22.298 -7.797 -16.257 1.00 69.94 322 ARG A CA 1
ATOM 2491 C C . ARG A 1 322 ? 23.373 -7.275 -15.293 1.00 69.94 322 ARG A C 1
ATOM 2493 O O . ARG A 1 322 ? 24.293 -6.581 -15.711 1.00 69.94 322 ARG A O 1
ATOM 2500 N N . GLY A 1 323 ? 23.250 -7.618 -14.009 1.00 66.38 323 GLY A N 1
ATOM 2501 C CA . GLY A 1 323 ? 24.118 -7.119 -12.927 1.00 66.38 323 GLY A CA 1
ATOM 2502 C C . GLY A 1 323 ? 23.649 -5.812 -12.272 1.00 66.38 323 GLY A C 1
ATOM 2503 O O . GLY A 1 323 ? 24.231 -5.386 -11.278 1.00 66.38 323 GLY A O 1
ATOM 2504 N N . ALA A 1 324 ? 22.597 -5.188 -12.811 1.00 64.62 324 ALA A N 1
ATOM 2505 C CA . ALA A 1 324 ? 21.888 -4.061 -12.205 1.00 64.62 324 ALA A CA 1
ATOM 2506 C C . ALA A 1 324 ? 20.358 -4.278 -12.154 1.00 64.62 324 ALA A C 1
ATOM 2508 O O . ALA A 1 324 ? 19.624 -3.381 -11.753 1.00 64.62 324 ALA A O 1
ATOM 2509 N N . SER A 1 325 ? 19.873 -5.447 -12.586 1.00 71.62 325 SER A N 1
ATOM 2510 C CA . SER A 1 325 ? 18.461 -5.826 -12.701 1.00 71.62 325 SER A CA 1
ATOM 2511 C C . SER A 1 325 ? 18.289 -7.319 -12.379 1.00 71.62 325 SER A C 1
ATOM 2513 O O . SER A 1 325 ? 19.177 -8.097 -12.753 1.00 71.62 325 SER A O 1
ATOM 2515 N N . PRO A 1 326 ? 17.180 -7.748 -11.737 1.00 77.88 326 PRO A N 1
ATOM 2516 C CA . PRO A 1 326 ? 16.124 -6.915 -11.141 1.00 77.88 326 PRO A CA 1
ATOM 2517 C C . PRO A 1 326 ? 16.639 -6.049 -9.983 1.00 77.88 326 PRO A C 1
ATOM 2519 O O . PRO A 1 326 ? 17.584 -6.431 -9.314 1.00 77.88 326 PRO A O 1
ATOM 2522 N N . ILE A 1 327 ? 16.041 -4.888 -9.724 1.00 70.69 327 ILE A N 1
ATOM 2523 C CA . ILE A 1 327 ? 16.397 -4.044 -8.572 1.00 70.69 327 ILE A CA 1
ATOM 2524 C C . ILE A 1 327 ? 15.511 -4.411 -7.373 1.00 70.69 327 ILE A C 1
ATOM 2526 O O . ILE A 1 327 ? 14.301 -4.536 -7.569 1.00 70.69 327 ILE A O 1
ATOM 2530 N N . PRO A 1 328 ? 16.062 -4.535 -6.148 1.00 63.66 328 PRO A N 1
ATOM 2531 C CA . PRO A 1 328 ? 17.481 -4.507 -5.799 1.00 63.66 328 PRO A CA 1
ATOM 2532 C C . PRO A 1 328 ? 18.163 -5.893 -5.868 1.00 63.66 328 PRO A C 1
ATOM 2534 O O . PRO A 1 328 ? 19.380 -5.946 -5.743 1.00 63.66 328 PRO A O 1
ATOM 2537 N N . ASP A 1 329 ? 17.431 -6.994 -6.091 1.00 68.88 329 ASP A N 1
ATOM 2538 C CA . ASP A 1 329 ? 17.939 -8.385 -6.029 1.00 68.88 329 ASP A CA 1
ATOM 2539 C C . ASP A 1 329 ? 19.220 -8.651 -6.841 1.00 68.88 329 ASP A C 1
ATOM 2541 O O . ASP A 1 329 ? 20.105 -9.394 -6.425 1.00 68.88 329 ASP A O 1
ATOM 2545 N N . GLY A 1 330 ? 19.287 -8.100 -8.049 1.00 62.88 330 GLY A N 1
ATOM 2546 C CA . GLY A 1 330 ? 20.364 -8.278 -9.016 1.00 62.88 330 GLY A CA 1
ATOM 2547 C C . GLY A 1 330 ? 21.542 -7.339 -8.789 1.00 62.88 330 GLY A C 1
ATOM 2548 O O . GLY A 1 330 ? 22.509 -7.394 -9.550 1.00 62.88 330 GLY A O 1
ATOM 2549 N N . LEU A 1 331 ? 21.470 -6.472 -7.774 1.00 64.88 331 LEU A N 1
ATOM 2550 C CA . LEU A 1 331 ? 22.572 -5.599 -7.406 1.00 64.88 331 LEU A CA 1
ATOM 2551 C C . LEU A 1 331 ? 23.608 -6.386 -6.606 1.00 64.88 331 LEU A C 1
ATOM 2553 O O . LEU A 1 331 ? 23.252 -7.185 -5.738 1.00 64.88 331 LEU A O 1
ATOM 2557 N N . PRO A 1 332 ? 24.909 -6.134 -6.812 1.00 63.78 332 PRO A N 1
ATOM 2558 C CA . PRO A 1 332 ? 25.948 -6.732 -5.992 1.00 63.78 332 PRO A CA 1
ATOM 2559 C C . PRO A 1 332 ? 26.012 -6.022 -4.626 1.00 63.78 332 PRO A C 1
ATOM 2561 O O . PRO A 1 332 ? 27.003 -5.371 -4.299 1.00 63.78 332 PRO A O 1
ATOM 2564 N N . LEU A 1 333 ? 24.944 -6.128 -3.827 1.00 64.56 333 LEU A N 1
ATOM 2565 C CA . LEU A 1 333 ? 24.727 -5.376 -2.584 1.00 64.56 333 LEU A CA 1
ATOM 2566 C C . LEU A 1 333 ? 25.927 -5.465 -1.631 1.00 64.56 333 LEU A C 1
ATOM 2568 O O . LEU A 1 333 ? 26.363 -4.450 -1.093 1.00 64.56 333 LEU A O 1
ATOM 2572 N N . LYS A 1 334 ? 26.557 -6.641 -1.524 1.00 62.97 334 LYS A N 1
ATOM 2573 C CA . LYS A 1 334 ? 27.776 -6.846 -0.723 1.00 62.97 334 LYS A CA 1
ATOM 2574 C C . LYS A 1 334 ? 28.985 -6.052 -1.224 1.00 62.97 334 LYS A C 1
ATOM 2576 O O . LYS A 1 334 ? 29.691 -5.447 -0.423 1.00 62.97 334 LYS A O 1
ATOM 2581 N N . LEU A 1 335 ? 29.213 -6.000 -2.539 1.00 59.59 335 LEU A N 1
ATOM 2582 C CA . LEU A 1 335 ? 30.283 -5.179 -3.134 1.00 59.59 335 LEU A CA 1
ATOM 2583 C C . LEU A 1 335 ? 30.008 -3.683 -2.946 1.00 59.59 335 LEU A C 1
ATOM 2585 O O . LEU A 1 335 ? 30.938 -2.889 -2.832 1.00 59.59 335 LEU A O 1
ATOM 2589 N N . LEU A 1 336 ? 28.731 -3.311 -2.877 1.00 56.03 336 LEU A N 1
ATOM 2590 C CA . LEU A 1 336 ? 28.280 -1.939 -2.677 1.00 56.03 336 LEU A CA 1
ATOM 2591 C C . LEU A 1 336 ? 28.226 -1.531 -1.197 1.00 56.03 336 LEU A C 1
ATOM 2593 O O . LEU A 1 336 ? 27.898 -0.384 -0.907 1.00 56.03 336 LEU A O 1
ATOM 2597 N N . LYS A 1 337 ? 28.553 -2.440 -0.262 1.00 61.91 337 LYS A N 1
ATOM 2598 C CA . LYS A 1 337 ? 28.374 -2.250 1.190 1.00 61.91 337 LYS A CA 1
ATOM 2599 C C . LYS A 1 337 ? 26.930 -1.870 1.561 1.00 61.91 337 LYS A C 1
ATOM 2601 O O . LYS A 1 337 ? 26.692 -1.132 2.512 1.00 61.91 337 LYS A O 1
ATOM 2606 N N . LEU A 1 338 ? 25.975 -2.385 0.790 1.00 59.47 338 LEU A N 1
ATOM 2607 C CA . LEU A 1 338 ? 24.533 -2.233 0.962 1.00 59.47 338 LEU A CA 1
ATOM 2608 C C . LEU A 1 338 ? 23.919 -3.507 1.558 1.00 59.47 338 LEU A C 1
ATOM 2610 O O . LEU A 1 338 ? 22.824 -3.897 1.164 1.00 59.47 338 LEU A O 1
ATOM 2614 N N . ASP A 1 339 ? 24.635 -4.173 2.469 1.00 61.56 339 ASP A N 1
ATOM 2615 C CA . ASP A 1 339 ? 24.111 -5.322 3.216 1.00 61.56 339 ASP A CA 1
ATOM 2616 C C . ASP A 1 339 ? 23.073 -4.785 4.210 1.00 61.56 339 ASP A C 1
ATOM 2618 O O . ASP A 1 339 ? 23.391 -4.330 5.307 1.00 61.56 339 ASP A O 1
ATOM 2622 N N . VAL A 1 340 ? 21.834 -4.673 3.742 1.00 64.56 340 VAL A N 1
ATOM 2623 C CA . VAL A 1 340 ? 20.676 -4.375 4.573 1.00 64.56 340 VAL A CA 1
ATOM 2624 C C . VAL A 1 340 ? 19.888 -5.669 4.623 1.00 64.56 340 VAL A C 1
ATOM 2626 O O . VAL A 1 340 ? 19.374 -6.102 3.593 1.00 64.56 340 VAL A O 1
ATOM 2629 N N . ASP A 1 341 ? 19.813 -6.283 5.801 1.00 65.81 341 ASP A N 1
ATOM 2630 C CA . ASP A 1 341 ? 19.216 -7.613 5.972 1.00 65.81 341 ASP A CA 1
ATOM 2631 C C . ASP A 1 341 ? 17.793 -7.691 5.385 1.00 65.81 341 ASP A C 1
ATOM 2633 O O . ASP A 1 341 ? 17.413 -8.701 4.809 1.00 65.81 341 ASP A O 1
ATOM 2637 N N . GLU A 1 342 ? 17.044 -6.585 5.417 1.00 64.19 342 GLU A N 1
ATOM 2638 C CA . GLU A 1 342 ? 15.678 -6.458 4.885 1.00 64.19 342 GLU A CA 1
ATOM 2639 C C . GLU A 1 342 ? 15.552 -6.670 3.361 1.00 64.19 342 GLU A C 1
ATOM 2641 O O . GLU A 1 342 ? 14.518 -7.134 2.885 1.00 64.19 342 GLU A O 1
ATOM 2646 N N . ILE A 1 343 ? 16.585 -6.351 2.571 1.00 63.41 343 ILE A N 1
ATOM 2647 C CA . ILE A 1 343 ? 16.545 -6.477 1.099 1.00 63.41 343 ILE A CA 1
ATOM 2648 C C . ILE A 1 343 ? 17.300 -7.706 0.589 1.00 63.41 343 ILE A C 1
ATOM 2650 O O . ILE A 1 343 ? 17.459 -7.880 -0.623 1.00 63.41 343 ILE A O 1
ATOM 2654 N N . LEU A 1 344 ? 17.783 -8.562 1.492 1.00 64.69 344 LEU A N 1
ATOM 2655 C CA . LEU A 1 344 ? 18.374 -9.834 1.111 1.00 64.69 344 LEU A CA 1
ATOM 2656 C C . LEU A 1 344 ? 17.261 -10.830 0.739 1.00 64.69 344 LEU A C 1
ATOM 2658 O O . LEU A 1 344 ? 16.307 -11.013 1.504 1.00 64.69 344 LEU A O 1
ATOM 2662 N N . PRO A 1 345 ? 17.356 -11.503 -0.425 1.00 64.38 345 PRO A N 1
ATOM 2663 C CA . PRO A 1 345 ? 16.388 -12.523 -0.806 1.00 64.38 345 PRO A CA 1
ATOM 2664 C C . PRO A 1 345 ? 16.228 -13.585 0.288 1.00 64.38 345 PRO A C 1
ATOM 2666 O O . PRO A 1 345 ? 17.204 -14.207 0.705 1.00 64.38 345 PRO A O 1
ATOM 2669 N N . GLY A 1 346 ? 14.988 -13.811 0.727 1.00 62.44 346 GLY A N 1
ATOM 2670 C CA . GLY A 1 346 ? 14.672 -14.780 1.780 1.00 62.44 346 GLY A CA 1
ATOM 2671 C C . GLY A 1 346 ? 14.649 -14.225 3.208 1.00 62.44 346 GLY A C 1
ATOM 2672 O O . GLY A 1 346 ? 14.153 -14.926 4.083 1.00 62.44 346 GLY A O 1
ATOM 2673 N N . CYS A 1 347 ? 15.104 -12.990 3.444 1.00 62.12 347 CYS A N 1
ATOM 2674 C CA . CYS A 1 347 ? 15.082 -12.365 4.773 1.00 62.12 347 CYS A CA 1
ATOM 2675 C C . CYS A 1 347 ? 13.749 -11.654 5.087 1.00 62.12 347 CYS A C 1
ATOM 2677 O O . CYS A 1 347 ? 13.314 -11.657 6.234 1.00 62.12 347 CYS A O 1
ATOM 2679 N N . GLY A 1 348 ? 13.041 -11.145 4.071 1.00 57.28 348 GLY A N 1
ATOM 2680 C CA . GLY A 1 348 ? 11.668 -10.635 4.204 1.00 57.28 348 GLY A CA 1
ATOM 2681 C C . GLY A 1 348 ? 11.495 -9.444 5.158 1.00 57.28 348 GLY A C 1
ATOM 2682 O O . GLY A 1 348 ? 12.434 -8.702 5.421 1.00 57.28 348 GLY A O 1
ATOM 2683 N N . ASP A 1 349 ? 10.274 -9.252 5.673 1.00 53.12 349 ASP A N 1
ATOM 2684 C CA . ASP A 1 349 ? 9.836 -8.107 6.497 1.00 53.12 349 ASP A CA 1
ATOM 2685 C C . ASP A 1 349 ? 10.383 -8.083 7.943 1.00 53.12 349 ASP A C 1
ATOM 2687 O O . ASP A 1 349 ? 9.812 -7.424 8.816 1.00 53.12 349 ASP A O 1
ATOM 2691 N N . GLY A 1 350 ? 11.487 -8.792 8.210 1.00 48.47 350 GLY A N 1
ATOM 2692 C CA . GLY A 1 350 ? 1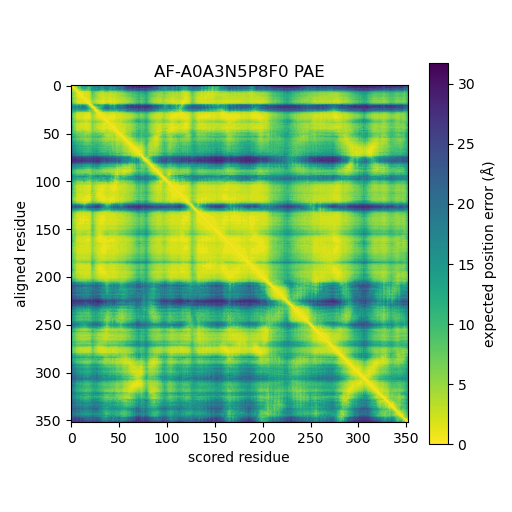2.187 -8.752 9.499 1.00 48.47 350 GLY A CA 1
ATOM 2693 C C . GLY A 1 350 ? 11.390 -9.333 10.672 1.00 48.47 350 GLY A C 1
ATOM 2694 O O . GLY A 1 350 ? 11.615 -8.960 11.821 1.00 48.47 350 GLY A O 1
ATOM 2695 N N . LEU A 1 351 ? 10.426 -10.220 10.405 1.00 40.12 351 LEU A N 1
ATOM 2696 C CA . LEU A 1 351 ? 9.640 -10.906 11.441 1.00 40.12 351 LEU A CA 1
ATOM 2697 C C . LEU A 1 351 ? 10.331 -12.133 12.056 1.00 40.12 351 LEU A C 1
ATOM 2699 O O . LEU A 1 351 ? 9.742 -12.765 12.937 1.00 40.12 351 LEU A O 1
ATOM 2703 N N . THR A 1 352 ? 11.538 -12.474 11.601 1.00 35.06 352 THR A N 1
ATOM 2704 C CA . THR A 1 352 ? 12.380 -13.538 12.174 1.00 35.06 352 THR A CA 1
ATOM 2705 C C . THR A 1 352 ? 13.375 -13.005 13.180 1.00 35.06 352 THR A C 1
ATOM 2707 O O . THR A 1 352 ? 14.072 -12.029 12.821 1.00 35.06 352 THR A O 1
#

Solvent-accessible surface area (backbone atoms only — not comparable to full-atom values): 19074 Å² total; per-residue (Å²): 117,69,70,65,60,39,46,50,59,56,47,71,75,35,48,71,59,43,77,43,75,21,91,72,45,48,88,87,54,43,40,35,42,44,33,48,37,59,60,52,37,41,46,62,38,26,37,46,43,38,81,78,59,56,34,48,33,86,90,47,79,62,74,68,44,79,73,48,77,36,81,58,59,81,48,85,83,44,94,92,42,75,77,49,72,49,67,37,38,63,46,74,65,63,52,68,42,99,86,53,25,14,78,88,15,64,46,42,48,40,32,75,71,24,27,34,38,34,36,32,27,64,61,85,54,71,62,78,54,70,86,35,37,36,41,29,50,48,49,54,48,40,30,48,42,20,65,52,49,42,63,37,81,96,30,62,89,54,32,30,31,39,41,9,32,26,52,14,21,52,38,52,50,43,45,45,25,32,68,70,59,57,68,55,80,81,64,57,51,61,57,55,49,29,42,35,25,39,49,32,48,84,68,32,35,69,69,49,57,36,62,66,48,53,51,52,46,51,61,45,46,53,67,72,40,88,79,60,58,69,68,54,52,51,49,54,47,52,53,50,48,55,50,47,48,56,33,50,40,99,61,39,67,58,43,26,59,80,22,74,55,51,55,50,48,60,72,31,54,75,57,56,87,79,47,47,76,47,79,49,64,57,40,72,51,68,59,44,38,41,30,35,47,41,71,40,75,65,15,68,45,74,40,75,40,98,86,69,44,62,30,13,50,38,34,31,38,65,41,69,41,76,65,60,26,40,30,58,68,31,38,62,34,71,86,68,72,55,79,45,68,60,56,38,78,72,49,17,49,62,88,119

Sequence (352 aa):
MVMAANLARLQKLVRDLHVGSAAGAAPGKPLVVLLHGLGGDRNDWMNPFQERNWPYDHNQDPDEIDMGVHDRPPIPGLPGIDTKYFLSPRLASNARGAEGSDDRSWWHALQRAGFPVVTYSQVPDLMVPFAKGPIAQCKQFMEMLQQDVLSQPEHKGRKVVILGHSRGGLIGRAFLGDPEVKADTRGRFPAVAGLITLSSPHQGSHMALMDDKVITFLNTVQKVVPKLPNDIGNQVINTLKKKIDAYVGAHVDEIEPGSPLFRTLQAQEPIRPGVRCISVGGTSPRLFRLYLWTFSGDSLLPKKGSSGKLEFHWRAKPTEARGASPIPDGLPLKLLKLDVDEILPGCGDGLT

Mean predicted aligned error: 9.4 Å

Nearest PDB structures (foldseek):
  7v3k-assembly2_D  TM=5.825E-01  e=2.173E-05  Janibacter sp. HTCC2649
  2y6v-assembly1_A  TM=3.780E-01  e=2.124E-03  Saccharomyces cerevisiae
  3bjr-assembly1_A-2  TM=7.005E-01  e=1.026E-01  Lactiplantibacillus plantarum WCFS1
  2y6v-assembly1_B  TM=3.584E-01  e=2.687E-03  Saccharomyces cerevisiae
  1odt-assembly1_C  TM=3.502E-01  e=1.167E-02  Bacillus subtilis

Foldseek 3Di:
DQLVVLVVVLCVLFAPKDKQQQPCQDPQAAEEEEFEAALDWQCCQFWVQDPLNLQADPPDDDDKDFPFKDQAFLDPPPPPNDWDKDWHDGDDAPLPPPVSGGCPGNSNVCSVVSHTYIYGTFFNDPDDDCCDGRLVSVLVSQLSCQVRPCVDPSNDPRAYEYEYEAVGLLSVLSNLLDPCNQPDPPSSGGHHQAYEYELYLLQFDCVLVVLVLVLLQLVVVCVVVVPDDPVNSVVVNVVVNVSSCSNNPPHSCCRHGPHPSNVSSVVSDDGHPNYYYHYHWDQALFSIWMWIWDWDPQQNDWDQDPVRRTMGGTMTDIDTPQCVPRPPASDPCVVSVNPDLCNHRRSISVPD

pLDDT: mean 79.6, std 14.96, range [35.06, 98.62]

Radius of gyration: 25.04 Å; Cα contacts (8 Å, |Δi|>4): 650; chains: 1; bounding box: 65×29×84 Å